Protein AF-A0A8J4UFA7-F1 (afdb_monomer_lite)

InterPro domains:
  IPR018612 Nuclear speckle splicing regulatory protein 1, N-terminal [PF09745] (75-193)
  IPR042816 Nuclear speckle splicing regulatory protein 1 [PTHR31938] (18-218)

Organism: Clarias magur (NCBI:txid1594786)

Structure (mmCIF, N/CA/C/O backbone):
data_AF-A0A8J4UFA7-F1
#
_entry.id   AF-A0A8J4UFA7-F1
#
loop_
_atom_site.group_PDB
_atom_site.id
_atom_site.type_symbol
_atom_site.label_atom_id
_atom_site.label_alt_id
_atom_site.label_comp_id
_atom_site.label_asym_id
_atom_site.label_entity_id
_atom_site.label_seq_id
_atom_site.pdbx_PDB_ins_code
_atom_site.Cartn_x
_atom_site.Cartn_y
_atom_site.Cartn_z
_atom_site.occupancy
_atom_site.B_iso_or_equiv
_atom_site.auth_seq_id
_atom_site.auth_comp_id
_atom_site.auth_asym_id
_atom_site.auth_atom_id
_atom_site.pdbx_PDB_model_num
ATOM 1 N N . ARG A 1 1 ? -24.550 26.596 -57.587 1.00 38.75 1 ARG A N 1
ATOM 2 C CA . ARG A 1 1 ? -25.380 25.375 -57.475 1.00 38.75 1 ARG A CA 1
ATOM 3 C C . ARG A 1 1 ? -25.694 25.156 -56.000 1.00 38.75 1 ARG A C 1
ATOM 5 O O . ARG A 1 1 ? -24.819 24.748 -55.262 1.00 38.75 1 ARG A O 1
ATOM 12 N N . ILE A 1 2 ? -26.915 25.556 -55.639 1.00 38.62 2 ILE A N 1
ATOM 13 C CA . ILE A 1 2 ? -27.780 25.093 -54.543 1.00 38.62 2 ILE A CA 1
ATOM 14 C C . ILE A 1 2 ? -27.146 24.985 -53.145 1.00 38.62 2 ILE A C 1
ATOM 16 O O . ILE A 1 2 ? -26.661 23.944 -52.721 1.00 38.62 2 ILE A O 1
ATOM 20 N N . CYS A 1 3 ? -27.259 26.103 -52.431 1.00 34.59 3 CYS A N 1
ATOM 21 C CA . CYS A 1 3 ? -27.395 26.171 -50.985 1.00 34.59 3 CYS A CA 1
ATOM 22 C C . CYS A 1 3 ? -28.876 25.922 -50.610 1.00 34.59 3 CYS A C 1
ATOM 24 O O . CYS A 1 3 ? -29.757 26.125 -51.447 1.00 34.59 3 CYS A O 1
ATOM 26 N N . ALA A 1 4 ? -29.114 25.582 -49.343 1.00 44.47 4 ALA A N 1
ATOM 27 C CA . ALA A 1 4 ? -30.400 25.557 -48.635 1.00 44.47 4 ALA A CA 1
ATOM 28 C C . ALA A 1 4 ? -31.324 24.339 -48.852 1.00 44.47 4 ALA A C 1
ATOM 30 O O . ALA A 1 4 ? -32.248 24.319 -49.665 1.00 44.47 4 ALA A O 1
ATOM 31 N N . THR A 1 5 ? -31.123 23.344 -47.990 1.00 51.59 5 THR A N 1
ATOM 32 C CA . THR A 1 5 ? -32.127 22.357 -47.587 1.00 51.59 5 THR A CA 1
ATOM 33 C C . THR A 1 5 ? -33.246 23.011 -46.771 1.00 51.59 5 THR A C 1
ATOM 35 O O . THR A 1 5 ? -33.005 23.666 -45.760 1.00 51.59 5 THR A O 1
ATOM 38 N N . ARG A 1 6 ? -34.480 22.781 -47.228 1.00 44.50 6 ARG A N 1
ATOM 39 C CA . ARG A 1 6 ? -35.757 22.969 -46.527 1.00 44.50 6 ARG A CA 1
ATOM 40 C C . ARG A 1 6 ? -35.765 22.294 -45.151 1.00 44.50 6 ARG A C 1
ATOM 42 O O . ARG A 1 6 ? -35.590 21.083 -45.083 1.00 44.50 6 ARG A O 1
ATOM 49 N N . PHE A 1 7 ? -36.158 23.034 -44.119 1.00 37.12 7 PHE A N 1
ATOM 50 C CA . PHE A 1 7 ? -37.024 22.501 -43.067 1.00 37.12 7 PHE A CA 1
ATOM 51 C C . PHE A 1 7 ? -37.819 23.657 -42.446 1.00 37.12 7 PHE A C 1
ATOM 53 O O . PHE A 1 7 ? -37.321 24.394 -41.602 1.00 37.12 7 PHE A O 1
ATOM 60 N N . SER A 1 8 ? -39.047 23.863 -42.925 1.00 41.53 8 SER A N 1
ATOM 61 C CA . SER A 1 8 ? -40.077 24.518 -42.124 1.00 41.53 8 SER A CA 1
ATOM 62 C C . SER A 1 8 ? -40.886 23.409 -41.462 1.00 41.53 8 SER A C 1
ATOM 64 O O . SER A 1 8 ? -41.220 22.441 -42.144 1.00 41.53 8 SER A O 1
ATOM 66 N N . HIS A 1 9 ? -41.172 23.534 -40.167 1.00 35.16 9 HIS A N 1
ATOM 67 C CA . HIS A 1 9 ? -42.526 23.463 -39.603 1.00 35.16 9 HIS A CA 1
ATOM 68 C C . HIS A 1 9 ? -42.502 23.575 -38.070 1.00 35.16 9 HIS A C 1
ATOM 70 O O . HIS A 1 9 ? -41.640 23.013 -37.403 1.00 35.16 9 HIS A O 1
ATOM 76 N N . CYS A 1 10 ? -43.534 24.265 -37.578 1.00 32.44 10 CYS A N 1
ATOM 77 C CA . CYS A 1 10 ? -44.111 24.243 -36.232 1.00 32.44 10 CYS A CA 1
ATOM 78 C C . CYS A 1 10 ? -43.357 24.914 -35.076 1.00 32.44 10 CYS A C 1
ATOM 80 O O . CYS A 1 10 ? -42.642 24.293 -34.298 1.00 32.44 10 CYS A O 1
ATOM 82 N N . ALA A 1 11 ? -43.685 26.195 -34.892 1.00 39.38 11 ALA A N 1
ATOM 83 C CA . ALA A 1 11 ? -43.854 26.784 -33.572 1.00 39.38 11 ALA A CA 1
ATOM 84 C C . ALA A 1 11 ? -45.238 26.398 -33.022 1.00 39.38 11 ALA A C 1
ATOM 86 O O . ALA A 1 11 ? -46.220 26.602 -33.727 1.00 39.38 11 ALA A O 1
ATOM 87 N N . GLU A 1 12 ? -45.318 25.918 -31.778 1.00 37.38 12 GLU A N 1
ATOM 88 C CA . GLU A 1 12 ? -46.503 26.071 -30.924 1.00 37.38 12 GLU A CA 1
ATOM 89 C C . GLU A 1 12 ? -46.157 25.860 -29.433 1.00 37.38 12 GLU A C 1
ATOM 91 O O . GLU A 1 12 ? -45.605 24.839 -29.039 1.00 37.38 12 GLU A O 1
ATOM 96 N N . LYS A 1 13 ? -46.428 26.921 -28.657 1.00 41.28 13 LYS A N 1
ATOM 97 C CA . LYS A 1 13 ? -46.857 27.035 -27.247 1.00 41.28 13 LYS A CA 1
ATOM 98 C C . LYS A 1 13 ? -46.700 25.832 -26.299 1.00 41.28 13 LYS A C 1
ATOM 100 O O . LYS A 1 13 ? -47.232 24.770 -26.561 1.00 41.28 13 LYS A O 1
ATOM 105 N N . GLU A 1 14 ? -46.207 26.101 -25.084 1.00 39.47 14 GLU A N 1
ATOM 106 C CA . GLU A 1 14 ? -47.039 26.135 -23.859 1.00 39.47 14 GLU A CA 1
ATOM 107 C C . GLU A 1 14 ? -46.241 26.694 -22.661 1.00 39.47 14 GLU A C 1
ATOM 109 O O . GLU A 1 14 ? -45.253 26.117 -22.212 1.00 39.47 14 GLU A O 1
ATOM 114 N N . GLU A 1 15 ? -46.707 27.821 -22.115 1.00 41.66 15 GLU A N 1
ATOM 115 C CA . GLU A 1 15 ? -46.403 28.276 -20.756 1.00 41.66 15 GLU A CA 1
ATOM 116 C C . GLU A 1 15 ? -47.153 27.398 -19.742 1.00 41.66 15 GLU A C 1
ATOM 118 O O . GLU A 1 15 ? -48.371 27.245 -19.838 1.00 41.66 15 GLU A O 1
ATOM 123 N N . LYS A 1 16 ? -46.469 26.898 -18.705 1.00 40.78 16 LYS A N 1
ATOM 124 C CA . LYS A 1 16 ? -47.122 26.379 -17.491 1.00 40.78 16 LYS A CA 1
ATOM 125 C C . LYS A 1 16 ? -46.521 27.004 -16.237 1.00 40.78 16 LYS A C 1
ATOM 127 O O . LYS A 1 16 ? -45.399 26.710 -15.839 1.00 40.78 16 LYS A O 1
ATOM 132 N N . LYS A 1 17 ? -47.329 27.863 -15.607 1.00 41.53 17 LYS A N 1
ATOM 133 C CA . LYS A 1 17 ? -47.203 28.332 -14.221 1.00 41.53 17 LYS A CA 1
ATOM 134 C C . LYS A 1 17 ? -47.248 27.147 -13.252 1.00 41.53 17 LYS A C 1
ATOM 136 O O . LYS A 1 17 ? -48.184 26.363 -13.353 1.00 41.53 17 LYS A O 1
ATOM 141 N N . MET A 1 18 ? -46.364 27.104 -12.251 1.00 34.81 18 MET A N 1
ATOM 142 C CA . MET A 1 18 ? -46.611 26.380 -10.993 1.00 34.81 18 MET A CA 1
ATOM 143 C C . MET A 1 18 ? -45.977 27.093 -9.784 1.00 34.81 18 MET A C 1
ATOM 145 O O . MET A 1 18 ? -44.769 27.273 -9.710 1.00 34.81 18 MET A O 1
ATOM 149 N N . ALA A 1 19 ? -46.877 27.515 -8.891 1.00 37.69 19 ALA A N 1
ATOM 150 C CA . ALA A 1 19 ? -46.844 27.639 -7.429 1.00 37.69 19 ALA A CA 1
ATOM 151 C C . ALA A 1 19 ? -45.527 27.881 -6.653 1.00 37.69 19 ALA A C 1
ATOM 153 O O . ALA A 1 19 ? -44.553 27.140 -6.733 1.00 37.69 19 ALA A O 1
ATOM 154 N N . ALA A 1 20 ? -45.611 28.866 -5.750 1.00 46.09 20 ALA A N 1
ATOM 155 C CA . ALA A 1 20 ? -44.668 29.160 -4.678 1.00 46.09 20 ALA A CA 1
ATOM 156 C C . ALA A 1 20 ? -44.373 27.929 -3.799 1.00 46.09 20 ALA A C 1
ATOM 158 O O . ALA A 1 20 ? -45.254 27.410 -3.114 1.00 46.09 20 ALA A O 1
ATOM 159 N N . SER A 1 21 ? -43.112 27.496 -3.777 1.00 44.50 21 SER A N 1
ATOM 160 C CA . SER A 1 21 ? -42.618 26.488 -2.842 1.00 44.50 21 SER A CA 1
ATOM 161 C C . SER A 1 21 ? -41.997 27.168 -1.623 1.00 44.50 21 SER A C 1
ATOM 163 O O . SER A 1 21 ? -40.932 27.780 -1.733 1.00 44.50 21 SER A O 1
ATOM 165 N N . GLY A 1 22 ? -42.628 27.028 -0.455 1.00 56.06 22 GLY A N 1
ATOM 166 C CA . GLY A 1 22 ? -41.945 27.233 0.821 1.00 56.06 22 GLY A CA 1
ATOM 167 C C . GLY A 1 22 ? -40.674 26.381 0.853 1.00 56.06 22 GLY A C 1
ATOM 168 O O . GLY A 1 22 ? -40.721 25.178 0.588 1.00 56.06 22 GLY A O 1
ATOM 169 N N . GLY A 1 23 ? -39.529 27.026 1.080 1.00 65.38 23 GLY A N 1
ATOM 170 C CA . GLY A 1 23 ? -38.220 26.381 1.031 1.00 65.38 23 GLY A CA 1
ATOM 171 C C . GLY A 1 23 ? -38.131 25.222 2.021 1.00 65.38 23 GLY A C 1
ATOM 172 O O . GLY A 1 23 ? -38.509 25.347 3.183 1.00 65.38 23 GLY A O 1
ATOM 173 N N . LYS A 1 24 ? -37.628 24.081 1.549 1.00 71.38 24 LYS A N 1
ATOM 174 C CA . LYS A 1 24 ? -37.387 22.893 2.371 1.00 71.38 24 LYS A CA 1
ATOM 175 C C . LYS A 1 24 ? -36.274 23.223 3.369 1.00 71.38 24 LYS A C 1
ATOM 177 O O . LYS A 1 24 ? -35.140 23.468 2.964 1.00 71.38 24 LYS A O 1
ATOM 182 N N . GLN A 1 25 ? -36.607 23.275 4.656 1.00 71.25 25 GLN A N 1
ATOM 183 C CA . GLN A 1 25 ? -35.636 23.482 5.729 1.00 71.25 25 GLN A CA 1
ATO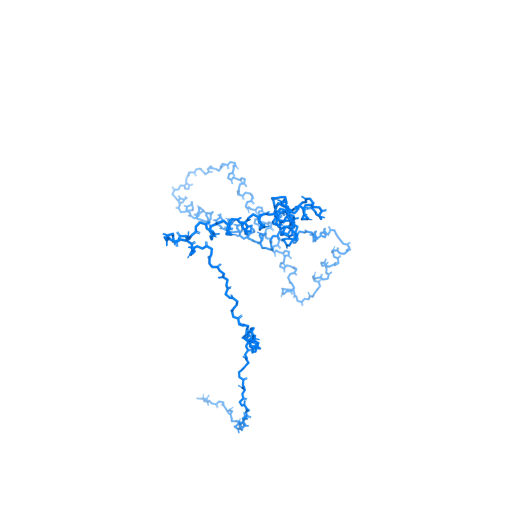M 184 C C . GLN A 1 25 ? -34.993 22.137 6.079 1.00 71.25 25 GLN A C 1
ATOM 186 O O . GLN A 1 25 ? -35.685 21.201 6.474 1.00 71.25 25 GLN A O 1
ATOM 191 N N . TYR A 1 26 ? -33.675 22.036 5.916 1.00 77.12 26 TYR A N 1
ATOM 192 C CA . TYR A 1 26 ? -32.890 20.861 6.288 1.00 77.12 26 TYR A CA 1
ATOM 193 C C . TYR A 1 26 ? -32.003 21.211 7.485 1.00 77.12 26 TYR A C 1
ATOM 195 O O . TYR A 1 26 ? -31.289 22.210 7.456 1.00 77.12 26 TYR A O 1
ATOM 203 N N . GLY A 1 27 ? -32.066 20.399 8.540 1.00 78.62 27 GLY A N 1
ATOM 204 C CA . GLY A 1 27 ? -31.317 20.594 9.783 1.00 78.62 27 GLY A CA 1
ATOM 205 C C . GLY A 1 27 ? -32.096 20.103 11.005 1.00 78.62 27 GLY A C 1
ATOM 206 O O . GLY A 1 27 ? -33.299 19.859 10.928 1.00 78.62 27 GLY A O 1
ATOM 207 N N . LEU A 1 28 ? -31.413 19.938 12.140 1.00 79.25 28 LEU A N 1
ATOM 208 C CA . LEU A 1 28 ? -32.037 19.550 13.408 1.00 79.25 28 LEU A CA 1
ATOM 209 C C . LEU A 1 28 ? -32.790 20.754 14.006 1.00 79.25 28 LEU A C 1
ATOM 211 O O . LEU A 1 28 ? -32.202 21.586 14.693 1.00 79.25 28 LEU A O 1
ATOM 215 N N . ILE A 1 29 ? -34.087 20.865 13.713 1.00 77.00 29 ILE A N 1
ATOM 216 C CA . ILE A 1 29 ? -34.964 21.922 14.238 1.00 77.00 29 ILE A CA 1
ATOM 217 C C . ILE A 1 29 ? -35.488 21.474 15.605 1.00 77.00 29 ILE A C 1
ATOM 219 O O . ILE A 1 29 ? -36.365 20.616 15.691 1.00 77.00 29 ILE A O 1
ATOM 223 N N . ILE A 1 30 ? -34.946 22.044 16.683 1.00 77.50 30 ILE A N 1
ATOM 224 C CA . ILE A 1 30 ? -35.419 21.785 18.048 1.00 77.50 30 ILE A CA 1
ATOM 225 C C . ILE A 1 30 ? -36.568 22.761 18.350 1.00 77.50 30 ILE A C 1
ATOM 227 O O . ILE A 1 30 ? -36.325 23.971 18.412 1.00 77.50 30 ILE A O 1
ATOM 231 N N . PRO A 1 31 ? -37.814 22.291 18.551 1.00 72.25 31 PRO A N 1
ATOM 232 C CA . PRO A 1 31 ? -38.905 23.169 18.947 1.00 72.25 31 PRO A CA 1
ATOM 233 C C . PRO A 1 31 ? -38.654 23.689 20.368 1.00 72.25 31 PRO A C 1
ATOM 235 O O . PRO A 1 31 ? -38.579 22.921 21.327 1.00 72.25 31 PRO A O 1
ATOM 238 N N . GLN A 1 32 ? -38.525 25.010 20.499 1.00 61.31 32 GLN A N 1
ATOM 239 C CA . GLN A 1 32 ? -38.429 25.714 21.778 1.00 61.31 32 GLN A CA 1
ATOM 240 C C . GLN A 1 32 ? -39.759 25.561 22.530 1.00 61.31 32 GLN A C 1
ATOM 242 O O . GLN A 1 32 ? -40.684 26.356 22.365 1.00 61.31 32 GLN A O 1
ATOM 247 N N . LYS A 1 33 ? -39.885 24.510 23.345 1.00 56.84 33 LYS A N 1
ATOM 248 C CA . LYS A 1 33 ? -40.975 24.401 24.315 1.00 56.84 33 LYS A CA 1
ATOM 249 C C . LYS A 1 33 ? -40.654 25.351 25.468 1.00 56.84 33 LYS A C 1
ATOM 251 O O . LYS A 1 33 ? -39.622 25.217 26.115 1.00 56.84 33 LYS A O 1
ATOM 256 N N . SER A 1 34 ? -41.527 26.334 25.660 1.00 55.25 34 SER A N 1
ATOM 257 C CA . SER A 1 34 ? -41.479 27.382 26.683 1.00 55.25 34 SER A CA 1
ATOM 258 C C . SER A 1 34 ? -40.906 26.900 28.021 1.00 55.25 34 SER A C 1
ATOM 260 O O . SER A 1 34 ? -41.546 26.123 28.733 1.00 55.25 34 SER A O 1
ATOM 262 N N . ALA A 1 35 ? -39.718 27.395 28.369 1.00 55.62 35 ALA A N 1
ATOM 263 C CA . ALA A 1 35 ? -39.108 27.194 29.672 1.00 55.62 35 ALA A CA 1
ATOM 264 C C . ALA A 1 35 ? -39.969 27.864 30.756 1.00 55.62 35 ALA A C 1
ATOM 266 O O . ALA A 1 35 ? -40.079 29.090 30.828 1.00 55.62 35 ALA A O 1
ATOM 267 N N . SER A 1 36 ? -40.589 27.051 31.608 1.00 56.50 36 SER A N 1
ATOM 268 C CA . SER A 1 36 ? -41.148 27.502 32.877 1.00 56.50 36 SER A CA 1
ATOM 269 C C . SER A 1 36 ? -40.008 28.014 33.759 1.00 56.50 36 SER A C 1
ATOM 271 O O . SER A 1 36 ? -39.089 27.265 34.088 1.00 56.50 36 SER A O 1
ATOM 273 N N . LYS A 1 37 ? -40.059 29.295 34.128 1.00 52.28 37 LYS A N 1
ATOM 274 C CA . LYS A 1 37 ? -39.103 29.949 35.029 1.00 52.28 37 LYS A CA 1
ATOM 275 C C . LYS A 1 37 ? -39.121 29.257 36.401 1.00 52.28 37 LYS A C 1
ATOM 277 O O . LYS A 1 37 ? -40.090 29.406 37.138 1.00 52.28 37 LYS A O 1
ATOM 282 N N . SER A 1 38 ? -38.066 28.530 36.761 1.00 59.06 38 SER A N 1
ATOM 283 C CA . SER A 1 38 ? -37.810 28.134 38.151 1.00 59.06 38 SER A CA 1
ATOM 284 C C . SER A 1 38 ? -37.108 29.285 38.877 1.00 59.06 38 SER A C 1
ATOM 286 O O . SER A 1 38 ? -36.084 29.776 38.401 1.00 59.06 38 SER A O 1
ATOM 288 N N . ALA A 1 39 ? -37.658 29.731 40.007 1.00 60.88 39 ALA A N 1
ATOM 289 C CA . ALA A 1 39 ? -37.064 30.773 40.845 1.00 60.88 39 ALA A CA 1
ATOM 290 C C . ALA A 1 39 ? -35.669 30.354 41.368 1.00 60.88 39 ALA A C 1
ATOM 292 O O . ALA A 1 39 ? -35.482 29.181 41.701 1.00 60.88 39 ALA A O 1
ATOM 293 N N . PRO A 1 40 ? -34.686 31.271 41.461 1.00 58.50 40 PRO A N 1
ATOM 294 C CA . PRO A 1 40 ? -33.355 30.930 41.949 1.00 58.50 40 PRO A CA 1
ATOM 295 C C . PRO A 1 40 ? -33.355 30.765 43.477 1.00 58.50 40 PRO A C 1
ATOM 297 O O . PRO A 1 40 ? -33.662 31.697 44.217 1.00 58.50 40 PRO A O 1
ATOM 300 N N . LEU A 1 41 ? -32.974 29.579 43.956 1.00 58.75 41 LEU A N 1
ATOM 301 C CA . LEU A 1 41 ? -32.630 29.352 45.360 1.00 58.75 41 LEU A CA 1
ATOM 302 C C . LEU A 1 41 ? -31.283 30.028 45.656 1.00 58.75 41 LEU A C 1
ATOM 304 O O . LEU A 1 41 ? -30.280 29.717 45.011 1.00 58.75 41 LEU A O 1
ATOM 308 N N . SER A 1 42 ? -31.260 30.939 46.633 1.00 65.75 42 SER A N 1
ATOM 309 C CA . SER A 1 42 ? -30.027 31.562 47.127 1.00 65.75 42 SER A CA 1
ATOM 310 C C . SER A 1 42 ? -29.155 30.502 47.802 1.00 65.75 42 SER A C 1
ATOM 312 O O . SER A 1 42 ? -29.524 29.950 48.839 1.00 65.75 42 SER A O 1
ATOM 314 N N . ARG A 1 43 ? -28.014 30.177 47.189 1.00 69.06 43 ARG A N 1
ATOM 315 C CA . ARG A 1 43 ? -26.991 29.314 47.786 1.00 69.06 43 ARG A CA 1
ATOM 316 C C . ARG A 1 43 ? -26.024 30.198 48.580 1.00 69.06 43 ARG A C 1
ATOM 318 O O . ARG A 1 43 ? -25.486 31.133 47.986 1.00 69.06 43 ARG A O 1
ATOM 325 N N . PRO A 1 44 ? -25.776 29.935 49.876 1.00 66.44 44 PRO A N 1
ATOM 326 C CA . PRO A 1 44 ? -24.787 30.696 50.630 1.00 66.44 44 PRO A CA 1
ATOM 327 C C . PRO A 1 44 ? -23.391 30.483 50.024 1.00 66.44 44 PRO A C 1
ATOM 329 O O . PRO A 1 44 ? -22.973 29.349 49.781 1.00 66.44 44 PRO A O 1
ATOM 332 N N . SER A 1 45 ? -22.702 31.588 49.732 1.00 73.94 45 SER A N 1
ATOM 333 C CA . SER A 1 45 ? -21.355 31.599 49.155 1.00 73.94 45 SER A CA 1
ATOM 334 C C . SER A 1 45 ? -20.329 31.118 50.182 1.00 73.94 45 SER A C 1
ATOM 336 O O . SER A 1 45 ? -20.232 31.671 51.272 1.00 73.94 45 SER A O 1
ATOM 338 N N . ILE A 1 46 ? -19.545 30.103 49.818 1.00 62.75 46 ILE A N 1
ATOM 339 C CA . ILE A 1 46 ? -18.538 29.450 50.677 1.00 62.75 46 ILE A CA 1
ATOM 340 C C . ILE A 1 46 ? -17.283 30.327 50.870 1.00 62.75 46 ILE A C 1
ATOM 342 O O . ILE A 1 46 ? -16.487 30.079 51.767 1.00 62.75 46 ILE A O 1
ATOM 346 N N . PHE A 1 47 ? -17.121 31.383 50.069 1.00 71.44 47 PHE A N 1
ATOM 347 C CA . PHE A 1 47 ? -15.921 32.229 50.050 1.00 71.44 47 PHE A CA 1
ATOM 348 C C . PHE A 1 47 ? -16.131 33.631 50.644 1.00 71.44 47 PHE A C 1
ATOM 350 O O . PHE A 1 47 ? -15.259 34.480 50.504 1.00 71.44 47 PHE A O 1
ATOM 357 N N . GLY A 1 48 ? -17.298 33.908 51.237 1.00 61.81 48 GLY A N 1
ATOM 358 C CA . GLY A 1 48 ? -17.762 35.285 51.438 1.00 61.81 48 GLY A CA 1
ATOM 359 C C . GLY A 1 48 ? -18.040 35.760 52.865 1.00 61.81 48 GLY A C 1
ATOM 360 O O . GLY A 1 48 ? -18.624 36.829 52.977 1.00 61.81 48 GLY A O 1
ATOM 361 N N . ASP A 1 49 ? -17.697 35.026 53.929 1.00 52.47 49 ASP A N 1
ATOM 362 C CA . ASP A 1 49 ? -18.044 35.453 55.303 1.00 52.47 49 ASP A CA 1
ATOM 363 C C . ASP A 1 49 ? -16.983 35.081 56.352 1.00 52.47 49 ASP A C 1
ATOM 365 O O . ASP A 1 49 ? -17.270 34.380 57.319 1.00 52.47 49 ASP A O 1
ATOM 369 N N . ASP A 1 50 ? -15.746 35.540 56.147 1.00 50.75 50 ASP A N 1
ATOM 370 C CA . ASP A 1 50 ? -14.713 35.544 57.201 1.00 50.75 50 ASP A CA 1
ATOM 371 C C . ASP A 1 50 ? -14.134 36.954 57.419 1.00 50.75 50 ASP A C 1
ATOM 373 O O . ASP A 1 50 ? -12.955 37.136 57.704 1.00 50.75 50 ASP A O 1
ATOM 377 N N . SER A 1 51 ? -14.972 37.983 57.237 1.00 60.00 51 SER A N 1
ATOM 378 C CA . SER A 1 51 ? -14.644 39.348 57.658 1.00 60.00 51 SER A CA 1
ATOM 379 C C . SER A 1 51 ? -15.074 39.517 5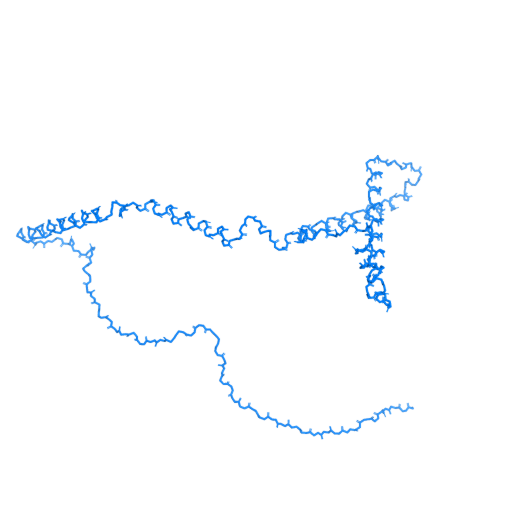9.113 1.00 60.00 51 SER A C 1
ATOM 381 O O . SER A 1 51 ? -16.224 39.851 59.399 1.00 60.00 51 SER A O 1
ATOM 383 N N . ASP A 1 52 ? -14.143 39.222 60.011 1.00 58.97 52 ASP A N 1
ATOM 384 C CA . ASP A 1 52 ? -14.242 39.430 61.453 1.00 58.97 52 ASP A CA 1
ATOM 385 C C . ASP A 1 52 ? -14.116 40.923 61.789 1.00 58.97 52 ASP A C 1
ATOM 387 O O . ASP A 1 52 ? -13.119 41.547 61.439 1.00 58.97 52 ASP A O 1
ATOM 391 N N . ASP A 1 53 ? -15.142 41.490 62.424 1.00 54.03 53 ASP A N 1
ATOM 392 C CA . ASP A 1 53 ? -14.936 42.323 63.612 1.00 54.03 53 ASP A CA 1
ATOM 393 C C . ASP A 1 53 ? -16.271 42.508 64.363 1.00 54.03 53 ASP A C 1
ATOM 395 O O . ASP A 1 53 ? -17.254 43.037 63.836 1.00 54.03 53 ASP A O 1
ATOM 399 N N . GLU A 1 54 ? -16.274 42.047 65.620 1.00 55.84 54 GLU A N 1
ATOM 400 C CA . GLU A 1 54 ? -17.296 42.210 66.672 1.00 55.84 54 GLU A CA 1
ATOM 401 C C . GLU A 1 54 ? -18.539 41.292 66.636 1.00 55.84 54 GLU A C 1
ATOM 403 O O . GLU A 1 54 ? -19.682 41.730 66.805 1.00 55.84 54 GLU A O 1
ATOM 408 N N . ARG A 1 55 ? -18.349 39.967 66.521 1.00 56.81 55 ARG A N 1
ATOM 409 C CA . ARG A 1 55 ? -19.394 38.989 66.899 1.00 56.81 55 ARG A CA 1
ATOM 410 C C . ARG A 1 55 ? -19.177 38.479 68.326 1.00 56.81 55 ARG A C 1
ATOM 412 O O . ARG A 1 55 ? -18.202 37.799 68.624 1.00 56.81 55 ARG A O 1
ATOM 419 N N . SER A 1 56 ? -20.133 38.792 69.203 1.00 65.50 56 SER A N 1
ATOM 420 C CA . SER A 1 56 ? -20.188 38.380 70.614 1.00 65.50 56 SER A CA 1
ATOM 421 C C . SER A 1 56 ? -19.831 36.897 70.820 1.00 65.50 56 SER A C 1
ATOM 423 O O . SER A 1 56 ? -20.299 36.036 70.076 1.00 65.50 56 SER A O 1
ATOM 425 N N . VAL A 1 57 ? -19.074 36.580 71.880 1.00 65.44 57 VAL A N 1
ATOM 426 C CA . VAL A 1 57 ? -18.616 35.218 72.255 1.00 65.44 57 VAL A CA 1
ATOM 427 C C . VAL A 1 57 ? -19.759 34.180 72.300 1.00 65.44 57 VAL A C 1
ATOM 429 O O . VAL A 1 57 ? -19.548 32.987 72.092 1.00 65.44 57 VAL A O 1
ATOM 432 N N . GLY A 1 58 ? -21.005 34.614 72.525 1.00 70.31 58 GLY A N 1
ATOM 433 C CA . GLY A 1 58 ? -22.180 33.738 72.456 1.00 70.31 58 GLY A CA 1
ATOM 434 C C . GLY A 1 58 ? -22.524 33.260 71.038 1.00 70.31 58 GLY A C 1
ATOM 435 O O . GLY A 1 58 ? -22.979 32.131 70.857 1.00 70.31 58 GLY A O 1
ATOM 436 N N . GLU A 1 59 ? -22.284 34.083 70.021 1.00 72.94 59 GLU A N 1
ATOM 437 C CA . GLU A 1 59 ? -22.598 33.769 68.627 1.00 72.94 59 GLU A CA 1
ATOM 438 C C . GLU A 1 59 ? -21.540 32.854 67.989 1.00 72.94 59 GLU A C 1
ATOM 440 O O . GLU A 1 59 ? -21.878 31.976 67.189 1.00 72.94 59 GLU A O 1
ATOM 445 N N . SER A 1 60 ? -20.273 32.974 68.400 1.00 73.50 60 SER A N 1
ATOM 446 C CA . SER A 1 60 ? -19.215 32.028 68.020 1.00 73.50 60 SER A CA 1
ATOM 447 C C . SER A 1 60 ? -19.464 30.633 68.611 1.00 73.50 60 SER A C 1
ATOM 449 O O . SER A 1 60 ? -19.407 29.645 67.876 1.00 73.50 60 SER A O 1
ATOM 451 N N . LEU A 1 61 ? -19.882 30.535 69.880 1.00 78.06 61 LEU A N 1
ATOM 452 C CA . LEU A 1 61 ? -20.276 29.268 70.519 1.00 78.06 61 LEU A CA 1
ATOM 453 C C . LEU A 1 61 ? -21.482 28.602 69.831 1.00 78.06 61 LEU A C 1
ATOM 455 O O . LEU A 1 61 ? -21.514 27.378 69.665 1.00 78.06 61 LEU A O 1
ATOM 459 N N . GLN A 1 62 ? -22.471 29.386 69.389 1.00 80.62 62 GLN A N 1
ATOM 460 C CA . GLN A 1 62 ? -23.615 28.871 68.624 1.00 80.62 62 GLN A CA 1
ATOM 461 C C . GLN A 1 62 ? -23.197 28.367 67.236 1.00 80.62 62 GLN A C 1
ATOM 463 O O . GLN A 1 62 ? -23.596 27.267 66.838 1.00 80.62 62 GLN A O 1
ATOM 468 N N . LYS A 1 63 ? -22.344 29.113 66.521 1.00 81.44 63 LYS A N 1
ATOM 469 C CA . LYS A 1 63 ? -21.758 28.677 65.243 1.00 81.44 63 LYS A CA 1
ATOM 470 C C . LYS A 1 63 ? -20.950 27.386 65.408 1.00 81.44 63 LYS A C 1
ATOM 472 O O . LYS A 1 63 ? -21.098 26.466 64.603 1.00 81.44 63 LYS A O 1
ATOM 477 N N . GLU A 1 64 ? -20.151 27.261 66.465 1.00 83.50 64 GLU A N 1
ATOM 478 C CA . GLU A 1 64 ? -19.414 26.031 66.777 1.00 83.50 64 GLU A CA 1
ATOM 479 C C . GLU A 1 64 ? -20.332 24.847 67.095 1.00 83.50 64 GLU A C 1
ATOM 481 O O . GLU A 1 64 ? -20.074 23.726 66.650 1.00 83.50 64 GLU A O 1
ATOM 486 N N . ALA A 1 65 ? -21.425 25.069 67.829 1.00 86.50 65 ALA A N 1
ATOM 487 C CA . ALA A 1 65 ? -22.409 24.029 68.111 1.00 86.50 65 ALA A CA 1
ATOM 488 C C . ALA A 1 65 ? -23.088 23.522 66.826 1.00 86.50 65 ALA A C 1
ATOM 490 O O . ALA A 1 65 ? -23.291 22.314 66.673 1.00 86.50 65 ALA A O 1
ATOM 491 N N . ILE A 1 66 ? -23.392 24.418 65.881 1.00 87.56 66 ILE A N 1
ATOM 492 C CA . ILE A 1 66 ? -23.939 24.065 64.563 1.00 87.56 66 ILE A CA 1
ATOM 493 C C . ILE A 1 66 ? -22.901 23.292 63.741 1.00 87.56 66 ILE A C 1
ATOM 495 O O . ILE A 1 66 ? -23.224 22.222 63.225 1.00 87.56 66 ILE A O 1
ATOM 499 N N . LYS A 1 67 ? -21.640 23.748 63.702 1.00 87.88 67 LYS A N 1
ATOM 500 C CA . LYS A 1 67 ? -20.534 23.021 63.051 1.00 87.88 67 LYS A CA 1
ATOM 501 C C . LYS A 1 67 ? -20.377 21.608 63.625 1.00 87.88 67 LYS A C 1
ATOM 503 O O . LYS A 1 67 ? -20.300 20.647 62.867 1.00 87.88 67 LYS A O 1
ATOM 508 N N . LYS A 1 68 ? -20.415 21.441 64.954 1.00 89.62 68 LYS A N 1
ATOM 509 C CA . LYS A 1 68 ? -20.342 20.123 65.619 1.00 89.62 68 LYS A CA 1
ATOM 510 C C . LYS A 1 68 ? -21.533 19.222 65.278 1.00 89.62 68 LYS A C 1
ATOM 512 O O . LYS A 1 68 ? -21.347 18.018 65.112 1.00 89.62 68 LYS A O 1
ATOM 517 N N . LYS A 1 69 ? -22.747 19.773 65.171 1.00 90.44 69 LYS A N 1
ATOM 518 C CA . LYS A 1 69 ? -23.935 19.019 64.729 1.00 90.44 69 LYS A CA 1
ATOM 519 C C . LYS A 1 69 ? -23.806 18.573 63.273 1.00 90.44 69 LYS A C 1
ATOM 521 O O . LYS A 1 69 ? -24.049 17.404 62.995 1.00 90.44 69 LYS A O 1
ATOM 526 N N . MET A 1 70 ? -23.356 19.463 62.391 1.00 88.88 70 MET A N 1
ATOM 527 C CA . MET A 1 70 ? -23.110 19.158 60.981 1.00 88.88 70 MET A CA 1
ATOM 528 C C . MET A 1 70 ? -22.051 18.060 60.832 1.00 88.88 70 MET A C 1
ATOM 530 O O . MET A 1 70 ? -22.305 17.059 60.181 1.00 88.88 70 MET A O 1
ATOM 534 N N . MET A 1 71 ? -20.926 18.164 61.546 1.00 88.75 71 MET A N 1
ATOM 535 C CA . MET A 1 71 ? -19.882 17.129 61.555 1.00 88.75 71 MET A CA 1
ATOM 536 C C . MET A 1 71 ? -20.405 15.761 62.021 1.00 88.75 71 MET A C 1
ATOM 538 O O . MET A 1 71 ? -20.028 14.728 61.468 1.00 88.75 71 MET A O 1
ATOM 542 N N . LYS A 1 72 ? -21.293 15.729 63.027 1.00 92.25 72 LYS A N 1
ATOM 543 C CA . LYS A 1 72 ? -21.949 14.486 63.470 1.00 92.25 72 LYS A CA 1
ATOM 544 C C . LYS A 1 72 ? -22.871 13.911 62.395 1.00 92.25 72 LYS A C 1
ATOM 546 O O . LYS A 1 72 ? -22.848 12.703 62.190 1.00 92.25 72 LYS A O 1
ATOM 551 N N . GLN A 1 73 ? -23.653 14.754 61.723 1.00 93.00 73 GLN A N 1
ATOM 552 C CA . GLN A 1 73 ? -24.523 14.334 60.622 1.00 93.00 73 GLN A CA 1
ATOM 553 C C . GLN A 1 73 ? -23.703 13.768 59.459 1.00 93.00 73 GLN A C 1
ATOM 555 O O . GLN A 1 73 ? -23.940 12.633 59.063 1.00 93.00 73 GLN A O 1
ATOM 560 N N . THR A 1 74 ? -22.656 14.469 59.020 1.00 90.38 74 THR A N 1
ATOM 561 C CA . THR A 1 74 ? -21.749 13.998 57.962 1.00 90.38 74 THR A CA 1
ATOM 562 C C . THR A 1 74 ? -21.089 12.665 58.320 1.00 90.38 74 THR A C 1
ATOM 564 O O . THR A 1 74 ? -20.963 11.787 57.472 1.00 90.38 74 THR A O 1
ATOM 567 N N . ARG A 1 75 ? -20.702 12.462 59.588 1.00 90.62 75 ARG A N 1
ATOM 568 C CA . ARG A 1 75 ? -20.138 11.182 60.041 1.00 90.62 75 ARG A CA 1
ATOM 569 C C . ARG A 1 75 ? -21.157 10.042 59.987 1.00 90.62 75 ARG A C 1
ATOM 571 O O . ARG A 1 75 ? -20.788 8.942 59.586 1.00 90.62 75 ARG A O 1
ATOM 578 N N . LEU A 1 76 ? -22.404 10.291 60.391 1.00 93.19 76 LEU A N 1
ATOM 579 C CA . LEU A 1 76 ? -23.483 9.301 60.304 1.00 93.19 76 LEU A CA 1
ATOM 580 C C . LEU A 1 76 ? -23.812 8.961 58.848 1.00 93.19 76 LEU A C 1
ATOM 582 O O . LEU A 1 76 ? -24.016 7.798 58.523 1.00 93.19 76 LEU A O 1
ATOM 586 N N . GLU A 1 77 ? -23.823 9.957 57.966 1.00 91.94 77 GLU A N 1
ATOM 587 C CA . GLU A 1 77 ? -24.037 9.767 56.529 1.00 91.94 77 GLU A CA 1
ATOM 588 C C . GLU A 1 77 ? -22.908 8.956 55.890 1.00 91.94 77 GLU A C 1
ATOM 590 O O . GLU A 1 77 ? -23.181 8.022 55.142 1.00 91.94 77 GLU A O 1
ATOM 595 N N . MET A 1 78 ? -21.654 9.248 56.242 1.00 90.50 78 MET A N 1
ATOM 596 C CA . MET A 1 78 ? -20.491 8.483 55.788 1.00 90.50 78 MET A CA 1
ATOM 597 C C . MET A 1 78 ? -20.543 7.028 56.273 1.00 90.50 78 MET A C 1
ATOM 599 O O . MET A 1 78 ? -20.286 6.117 55.496 1.00 90.50 78 MET A O 1
ATOM 603 N N . GLN A 1 79 ? -20.917 6.787 57.536 1.00 91.69 79 GLN A N 1
ATOM 604 C CA . GLN A 1 79 ? -21.091 5.427 58.066 1.00 91.69 79 GLN A CA 1
ATOM 605 C C . GLN A 1 79 ? -22.222 4.681 57.358 1.00 91.69 79 GLN A C 1
ATOM 607 O O . GLN A 1 79 ? -22.032 3.548 56.936 1.00 91.69 79 GLN A O 1
ATOM 612 N N . LYS A 1 80 ? -23.364 5.340 57.154 1.00 93.94 80 LYS A N 1
ATOM 613 C CA . LYS A 1 80 ? -24.495 4.773 56.417 1.00 93.94 80 LYS A CA 1
ATOM 614 C C . LYS A 1 80 ? -24.127 4.433 54.970 1.00 93.94 80 LYS A C 1
ATOM 616 O O . LYS A 1 80 ? -24.580 3.417 54.458 1.00 93.94 80 LYS A O 1
ATOM 621 N N . ALA A 1 81 ? -23.319 5.267 54.316 1.00 90.31 81 ALA A N 1
ATOM 622 C CA . ALA A 1 81 ? -22.828 5.000 52.967 1.00 90.31 81 ALA A CA 1
ATOM 623 C C . ALA A 1 81 ? -21.925 3.755 52.934 1.00 90.31 81 ALA A C 1
ATOM 625 O O . ALA A 1 81 ? -22.134 2.887 52.094 1.00 90.31 81 ALA A O 1
ATOM 626 N N . LEU A 1 82 ? -21.004 3.626 53.898 1.00 90.44 82 LEU A N 1
ATOM 627 C CA . LEU A 1 82 ? -20.130 2.454 54.042 1.00 90.44 82 LEU A CA 1
ATOM 628 C C . LEU A 1 82 ? -20.892 1.164 54.396 1.00 90.44 82 LEU A C 1
ATOM 630 O O . LEU A 1 82 ? -20.487 0.087 53.975 1.00 90.44 82 LEU A O 1
ATOM 634 N N . GLU A 1 83 ? -21.976 1.257 55.176 1.00 89.88 83 GLU A N 1
ATOM 635 C CA . GLU A 1 83 ? -22.847 0.118 55.513 1.00 89.88 83 GLU A CA 1
ATOM 636 C C . GLU A 1 83 ? -23.650 -0.387 54.310 1.00 89.88 83 GLU A C 1
ATOM 638 O O . GLU A 1 83 ? -23.921 -1.581 54.207 1.00 89.88 83 GLU A O 1
ATOM 643 N N . GLN A 1 84 ? -24.065 0.518 53.421 1.00 90.62 84 GLN A N 1
ATOM 644 C CA . GLN A 1 84 ? -24.799 0.156 52.209 1.00 90.62 84 GLN A CA 1
ATOM 645 C C . GLN A 1 84 ? -23.885 -0.502 51.179 1.00 90.62 84 GLN A C 1
ATOM 647 O O . GLN A 1 84 ? -24.268 -1.505 50.581 1.00 90.62 84 GLN A O 1
ATOM 652 N N . ASP A 1 85 ? -22.694 0.061 50.981 1.00 90.00 85 ASP A N 1
ATOM 653 C CA . ASP A 1 85 ? -21.693 -0.466 50.066 1.00 90.00 85 ASP A CA 1
ATOM 654 C C . ASP A 1 85 ? -20.291 -0.013 50.509 1.00 90.00 85 ASP A C 1
ATOM 656 O O . ASP A 1 85 ? -19.980 1.177 50.601 1.00 90.00 85 ASP A O 1
ATOM 660 N N . SER A 1 86 ? -19.423 -0.987 50.785 1.00 88.19 86 SER A N 1
ATOM 661 C CA . SER A 1 86 ? -18.045 -0.735 51.207 1.00 88.19 86 SER A CA 1
ATOM 662 C C . SER A 1 86 ? -17.196 -0.092 50.106 1.00 88.19 86 SER A C 1
ATOM 664 O O . SER A 1 86 ? -16.210 0.570 50.420 1.00 88.19 86 SER A O 1
ATOM 666 N N . SER A 1 87 ? -17.584 -0.253 48.835 1.00 87.69 87 SER A N 1
ATOM 667 C CA . SER A 1 87 ? -16.845 0.237 47.664 1.00 87.69 87 SER A CA 1
ATOM 668 C C . SER A 1 87 ? -17.181 1.682 47.267 1.00 87.69 87 SER A C 1
ATOM 670 O O . SER A 1 87 ? -16.585 2.228 46.341 1.00 87.69 87 SER A O 1
ATOM 672 N N . VAL A 1 88 ? -18.075 2.362 48.000 1.00 88.88 88 VAL A N 1
ATOM 673 C CA . VAL A 1 88 ? -18.551 3.729 47.685 1.00 88.88 88 VAL A CA 1
ATOM 674 C C . VAL A 1 88 ? -17.425 4.755 47.496 1.00 88.88 88 VAL A C 1
ATOM 676 O O . VAL A 1 88 ? -17.592 5.726 46.758 1.00 88.88 88 VAL A O 1
ATOM 679 N N . TYR A 1 89 ? -16.279 4.560 48.151 1.00 87.94 89 TYR A N 1
ATOM 680 C CA . TYR A 1 89 ? -15.129 5.463 48.057 1.00 87.94 89 TYR A CA 1
ATOM 681 C C . TYR A 1 89 ? -13.966 4.905 47.212 1.00 87.94 89 TYR A C 1
ATOM 683 O O . TYR A 1 89 ? -12.923 5.552 47.117 1.00 87.94 89 TYR A O 1
ATOM 691 N N . GLU A 1 90 ? -14.131 3.752 46.554 1.00 88.88 90 GLU A N 1
ATOM 692 C CA . GLU A 1 90 ? -13.111 3.083 45.724 1.00 88.88 90 GLU A CA 1
ATOM 693 C C . GLU A 1 90 ? -13.065 3.627 44.279 1.00 88.88 90 GLU A C 1
ATOM 695 O O . GLU A 1 90 ? -13.050 2.878 43.301 1.00 88.88 90 GLU A O 1
ATOM 700 N N . TYR A 1 91 ? -13.018 4.954 44.125 1.00 83.94 91 TYR A N 1
ATOM 701 C CA . TYR A 1 91 ? -13.100 5.638 42.824 1.00 83.94 91 TYR A CA 1
ATOM 702 C C . TYR A 1 91 ? -12.024 5.229 41.802 1.00 83.94 91 TYR A C 1
ATOM 704 O O . TYR A 1 91 ? -12.293 5.240 40.601 1.00 83.94 91 TYR A O 1
ATOM 712 N N . ASP A 1 92 ? -10.823 4.879 42.264 1.00 85.62 92 ASP A N 1
ATOM 713 C CA . ASP A 1 92 ? -9.690 4.524 41.396 1.00 85.62 92 ASP A CA 1
ATOM 714 C C . ASP A 1 92 ? -9.944 3.207 40.640 1.00 85.62 92 ASP A C 1
ATOM 716 O O . ASP A 1 92 ? -9.753 3.116 39.428 1.00 85.62 92 ASP A O 1
ATOM 720 N N . SER A 1 93 ? -10.515 2.215 41.333 1.00 81.12 93 SER A N 1
ATOM 721 C CA . SER A 1 93 ? -10.834 0.903 40.754 1.00 81.12 93 SER A CA 1
ATOM 722 C C . SER A 1 93 ? -11.893 0.991 39.646 1.00 81.12 93 SER A C 1
ATOM 724 O O . SER A 1 93 ? -11.745 0.407 38.572 1.00 81.12 93 SER A O 1
ATOM 726 N N . VAL A 1 94 ? -12.931 1.804 39.867 1.00 85.81 94 VAL A N 1
ATOM 727 C CA . VAL A 1 94 ? -14.024 2.013 38.910 1.00 85.81 94 VAL A CA 1
ATOM 728 C C . VAL A 1 94 ? -13.528 2.758 37.672 1.00 85.81 94 VAL A C 1
ATOM 730 O O . VAL A 1 94 ? -13.979 2.479 36.560 1.00 85.81 94 VAL A O 1
ATOM 733 N N . TYR A 1 95 ? -12.593 3.697 37.833 1.00 85.88 95 TYR A N 1
ATOM 734 C CA . TYR A 1 95 ? -12.027 4.421 36.700 1.00 85.88 95 TYR A CA 1
ATOM 735 C C . TYR A 1 95 ? -11.227 3.497 35.780 1.00 85.88 95 TYR A C 1
ATOM 737 O O . TYR A 1 95 ? -11.424 3.534 34.561 1.00 85.88 95 TYR A O 1
ATOM 745 N N . ASP A 1 96 ? -10.392 2.629 36.352 1.00 87.00 96 ASP A N 1
ATOM 746 C CA . ASP A 1 96 ? -9.659 1.615 35.596 1.00 87.00 96 ASP A CA 1
ATOM 747 C C . ASP A 1 96 ? -10.604 0.689 34.827 1.00 87.00 96 ASP A C 1
ATOM 749 O O . ASP A 1 96 ? -10.367 0.392 33.653 1.00 87.00 96 ASP A O 1
ATOM 753 N N . ASP A 1 97 ? -11.712 0.280 35.440 1.00 87.56 97 ASP A N 1
ATOM 754 C CA . ASP A 1 97 ? -12.700 -0.580 34.792 1.00 87.56 97 ASP A CA 1
ATOM 755 C C . ASP A 1 97 ? -13.477 0.146 33.686 1.00 87.56 97 ASP A C 1
ATOM 757 O O . ASP A 1 97 ? -13.684 -0.419 32.609 1.00 87.56 97 ASP A O 1
ATOM 761 N N . ILE A 1 98 ? -13.825 1.425 33.872 1.00 88.25 98 ILE A N 1
ATOM 762 C CA . ILE A 1 98 ? -14.422 2.262 32.818 1.00 88.25 98 ILE A CA 1
ATOM 763 C C . ILE A 1 98 ? -13.446 2.429 31.648 1.00 88.25 98 ILE A C 1
ATOM 765 O O . ILE A 1 98 ? -13.851 2.346 30.484 1.00 88.25 98 ILE A O 1
ATOM 769 N N . GLN A 1 99 ? -12.157 2.645 31.923 1.00 88.44 99 GLN A N 1
ATOM 770 C CA . GLN A 1 99 ? -11.139 2.768 30.879 1.00 88.44 99 GLN A CA 1
ATOM 771 C C . GLN A 1 99 ? -10.932 1.447 30.139 1.00 88.44 99 GLN A C 1
ATOM 773 O O . GLN A 1 99 ? -10.931 1.440 28.905 1.00 88.44 99 GLN A O 1
ATOM 778 N N . LYS A 1 100 ? -10.844 0.318 30.850 1.00 89.25 100 LYS A N 1
ATOM 779 C CA . LYS A 1 100 ? -10.776 -1.017 30.236 1.00 89.25 100 LYS A CA 1
ATOM 780 C C . LYS A 1 100 ? -12.002 -1.284 29.367 1.00 89.25 100 LYS A C 1
ATOM 782 O O . LYS A 1 100 ? -11.843 -1.631 28.199 1.00 89.25 100 LYS A O 1
ATOM 787 N N . GLN A 1 101 ? -13.213 -1.024 29.861 1.00 89.31 101 GLN A N 1
ATOM 788 C CA . GLN A 1 101 ? -14.443 -1.177 29.076 1.00 89.31 101 GLN A CA 1
ATOM 789 C C . GLN A 1 101 ? -14.473 -0.257 27.848 1.00 89.31 101 GLN A C 1
ATOM 791 O O . GLN A 1 101 ? -14.929 -0.662 26.773 1.00 89.31 101 GLN A O 1
ATOM 796 N N . ARG A 1 102 ? -13.957 0.972 27.956 1.00 87.56 102 ARG A N 1
ATOM 797 C CA . ARG A 1 102 ? -13.826 1.891 26.816 1.00 87.56 102 ARG A CA 1
ATOM 798 C C . ARG A 1 102 ? -12.847 1.358 25.772 1.00 87.56 102 ARG A C 1
ATOM 800 O O . ARG A 1 102 ? -13.149 1.413 24.583 1.00 87.56 102 ARG A O 1
ATOM 807 N N . LEU A 1 103 ? -11.706 0.819 26.192 1.00 85.75 103 LEU A N 1
ATOM 808 C CA . LEU A 1 103 ? -10.724 0.208 25.294 1.00 85.75 103 LEU A CA 1
ATOM 809 C C . LEU A 1 103 ? -11.276 -1.062 24.636 1.00 85.75 103 LEU A C 1
ATOM 811 O O . LEU A 1 103 ? -11.136 -1.244 23.428 1.0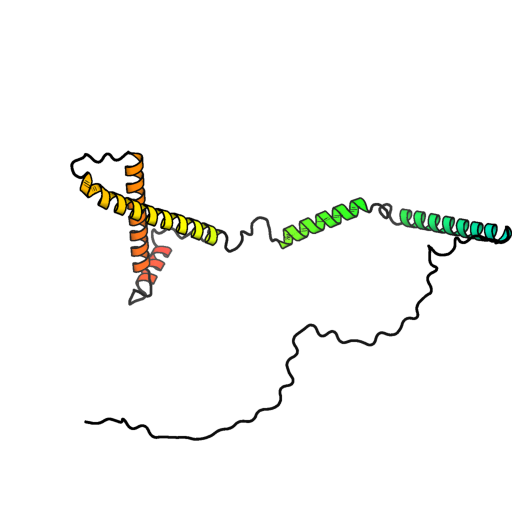0 85.75 103 LEU A O 1
ATOM 815 N N . GLU A 1 104 ? -11.963 -1.916 25.391 1.00 84.69 104 GLU A N 1
ATOM 816 C CA . GLU A 1 104 ? -12.590 -3.132 24.873 1.00 84.69 104 GLU A CA 1
ATOM 817 C C . GLU A 1 104 ? -13.730 -2.832 23.899 1.00 84.69 104 GLU A C 1
ATOM 819 O O . GLU A 1 104 ? -13.815 -3.452 22.839 1.00 84.69 104 GLU A O 1
ATOM 824 N N . SER A 1 105 ? -14.603 -1.876 24.224 1.00 81.62 105 SER A N 1
ATOM 825 C CA . SER A 1 105 ? -15.678 -1.440 23.326 1.00 81.62 105 SER A CA 1
ATOM 826 C C . SER A 1 105 ? -15.122 -0.770 22.073 1.00 81.62 105 SER A C 1
ATOM 828 O O . SER A 1 105 ? -15.596 -1.057 20.977 1.00 81.62 105 SER A O 1
ATOM 830 N N . ASN A 1 106 ? -14.068 0.040 22.191 1.00 78.31 106 ASN A N 1
ATOM 831 C CA . ASN A 1 106 ? -13.381 0.628 21.047 1.00 78.31 106 ASN A CA 1
ATOM 832 C C . ASN A 1 106 ? -12.736 -0.448 20.156 1.00 78.31 106 ASN A C 1
ATOM 834 O O . ASN A 1 106 ? -12.932 -0.423 18.944 1.00 78.31 106 ASN A O 1
ATOM 838 N N . LYS A 1 107 ? -12.079 -1.455 20.744 1.00 76.62 107 LYS A N 1
ATOM 839 C CA . LYS A 1 107 ? -11.532 -2.620 20.027 1.00 76.62 107 LYS A CA 1
ATOM 840 C C . LYS A 1 107 ? -12.624 -3.445 19.330 1.00 76.62 107 LYS A C 1
ATOM 842 O O . LYS A 1 107 ? -12.418 -3.913 18.211 1.00 76.62 107 LYS A O 1
ATOM 847 N N . LYS A 1 108 ? -13.796 -3.601 19.956 1.00 71.00 108 LYS A N 1
ATOM 848 C CA . LYS A 1 108 ? -14.975 -4.252 19.353 1.00 71.00 108 LYS A CA 1
ATOM 849 C C . LYS A 1 108 ? -15.561 -3.415 18.202 1.00 71.00 108 LYS A C 1
ATOM 851 O O . LYS A 1 108 ? -15.896 -3.979 17.164 1.00 71.00 108 LYS A O 1
ATOM 856 N N . LEU A 1 109 ? -15.628 -2.088 18.344 1.00 67.00 109 LEU A N 1
ATOM 857 C CA . LEU A 1 109 ? -16.136 -1.151 17.326 1.00 67.00 109 LEU A CA 1
ATOM 858 C C . LEU A 1 109 ? -15.208 -1.017 16.112 1.00 67.00 109 LEU A C 1
ATOM 860 O O . LEU A 1 109 ? -15.685 -0.982 14.978 1.00 67.00 109 LEU A O 1
ATOM 864 N N . LEU A 1 110 ? -13.891 -1.006 16.333 1.00 63.78 110 LEU A N 1
ATOM 865 C CA . LEU A 1 110 ? -12.875 -1.062 15.272 1.00 63.78 110 LEU A CA 1
ATOM 866 C C . LEU A 1 110 ? -12.895 -2.398 14.510 1.00 63.78 110 LEU A C 1
ATOM 868 O O . LEU A 1 110 ? -12.300 -2.506 13.443 1.00 63.78 110 LEU A O 1
ATOM 872 N N . GLY A 1 111 ? -13.671 -3.374 14.993 1.00 59.16 111 GLY A N 1
ATOM 873 C CA . GLY A 1 111 ? -14.035 -4.568 14.255 1.00 59.16 111 GLY A CA 1
ATOM 874 C C . GLY A 1 111 ? -12.887 -5.548 14.110 1.00 59.16 111 GLY A C 1
ATOM 875 O O . GLY A 1 111 ? -12.527 -5.870 12.991 1.00 59.16 111 GLY A O 1
ATOM 876 N N . GLY A 1 112 ? -12.367 -6.058 15.228 1.00 60.66 112 GLY A N 1
ATOM 877 C CA . GLY A 1 112 ? -11.387 -7.147 15.229 1.00 60.66 112 GLY A CA 1
ATOM 878 C C . GLY A 1 112 ? -10.030 -6.747 14.642 1.00 60.66 112 GLY A C 1
ATOM 879 O O . GLY A 1 112 ? -9.912 -5.848 13.819 1.00 60.66 112 GLY A O 1
ATOM 880 N N . ALA A 1 113 ? -8.969 -7.425 15.065 1.00 61.59 113 ALA A N 1
ATOM 881 C CA . ALA A 1 113 ? -7.619 -7.170 14.559 1.00 61.59 113 ALA A CA 1
ATOM 882 C C . ALA A 1 113 ? -7.460 -7.462 13.046 1.00 61.59 113 ALA A C 1
ATOM 884 O O . ALA A 1 113 ? -6.440 -7.114 12.460 1.00 61.59 113 ALA A O 1
ATOM 885 N N . ASP A 1 114 ? -8.481 -8.048 12.413 1.00 64.25 114 ASP A N 1
ATOM 886 C CA . ASP A 1 114 ? -8.399 -8.630 11.073 1.00 64.25 114 ASP A CA 1
ATOM 887 C C . ASP A 1 114 ? -9.024 -7.761 9.972 1.00 64.25 114 ASP A C 1
ATOM 889 O O . ASP A 1 114 ? -8.941 -8.100 8.789 1.00 64.25 114 ASP A O 1
ATOM 893 N N . ARG A 1 115 ? -9.635 -6.614 10.311 1.00 73.25 115 ARG A N 1
ATOM 894 C CA . ARG A 1 115 ? -10.136 -5.672 9.299 1.00 73.25 115 ARG A CA 1
ATOM 895 C C . ARG A 1 115 ? -8.984 -4.892 8.682 1.00 73.25 115 ARG A C 1
ATOM 897 O O . ARG A 1 115 ? -8.704 -3.750 9.049 1.00 73.25 115 ARG A O 1
ATOM 904 N N . LYS A 1 116 ? -8.339 -5.507 7.692 1.00 76.31 116 LYS A N 1
ATOM 905 C CA . LYS A 1 116 ? -7.427 -4.798 6.795 1.00 76.31 116 LYS A CA 1
ATOM 906 C C . LYS A 1 116 ? -8.186 -3.631 6.142 1.00 76.31 116 LYS A C 1
ATOM 908 O O . LYS A 1 116 ? -9.339 -3.792 5.731 1.00 76.31 116 LYS A O 1
ATOM 913 N N . PRO A 1 117 ? -7.583 -2.437 6.061 1.00 85.81 117 PRO A N 1
ATOM 914 C CA . PRO A 1 117 ? -8.209 -1.305 5.392 1.00 85.81 117 PRO A CA 1
ATOM 915 C C . PRO A 1 117 ? -8.433 -1.629 3.911 1.00 85.81 117 PRO A C 1
ATOM 917 O O . PRO A 1 117 ? -7.555 -2.175 3.248 1.00 85.81 117 PRO A O 1
ATOM 920 N N . LYS A 1 118 ? -9.598 -1.231 3.388 1.00 84.19 118 LYS A N 1
ATOM 921 C CA . LYS A 1 118 ? -10.096 -1.613 2.052 1.00 84.19 118 LYS A CA 1
ATOM 922 C C . LYS A 1 118 ? -9.138 -1.324 0.884 1.00 84.19 118 LYS A C 1
ATOM 924 O O . LYS A 1 118 ? -9.265 -1.951 -0.154 1.00 84.19 118 LYS A O 1
ATOM 929 N N . TYR A 1 119 ? -8.211 -0.376 1.036 1.00 88.38 119 TYR A N 1
ATOM 930 C CA . TYR A 1 119 ? -7.381 0.131 -0.065 1.00 88.38 119 TYR A CA 1
ATOM 931 C C . TYR A 1 119 ? -5.873 -0.061 0.123 1.00 88.38 119 TYR A C 1
ATOM 933 O O . TYR A 1 119 ? -5.110 0.338 -0.752 1.00 88.38 119 TYR A O 1
ATOM 941 N N . ILE A 1 120 ? -5.401 -0.637 1.237 1.00 90.75 120 ILE A N 1
ATOM 942 C CA . ILE A 1 120 ? -3.945 -0.742 1.458 1.00 90.75 120 ILE A CA 1
ATOM 943 C C . ILE A 1 120 ? -3.276 -1.611 0.400 1.00 90.75 120 ILE A C 1
ATOM 945 O O . ILE A 1 120 ? -2.213 -1.261 -0.089 1.00 90.75 120 ILE A O 1
ATOM 949 N N . THR A 1 121 ? -3.927 -2.694 -0.009 1.00 90.62 121 THR A N 1
ATOM 950 C CA . THR A 1 121 ? -3.430 -3.608 -1.041 1.00 90.62 121 THR A CA 1
ATOM 951 C C . THR A 1 121 ? -3.241 -2.884 -2.372 1.00 90.62 121 THR A C 1
ATOM 953 O O . THR A 1 121 ? -2.159 -2.927 -2.950 1.00 90.62 121 THR A O 1
ATOM 956 N N . GLN A 1 122 ? -4.248 -2.118 -2.796 1.00 93.25 122 GLN A N 1
ATOM 957 C CA . GLN A 1 122 ? -4.204 -1.314 -4.019 1.00 93.25 122 GLN A CA 1
ATOM 958 C C . GLN A 1 122 ? -3.126 -0.228 -3.956 1.00 93.25 122 GLN A C 1
ATOM 960 O O . GLN A 1 122 ? -2.433 0.014 -4.941 1.00 93.25 122 GLN A O 1
ATOM 965 N N . LEU A 1 123 ? -2.944 0.411 -2.796 1.00 94.25 123 LEU A N 1
ATOM 966 C CA . LEU A 1 123 ? -1.887 1.404 -2.602 1.00 94.25 123 LEU A CA 1
ATOM 967 C C . LEU A 1 123 ? -0.495 0.779 -2.726 1.00 94.25 123 LEU A C 1
ATOM 969 O O . LEU A 1 123 ? 0.370 1.365 -3.375 1.00 94.25 123 LEU A O 1
ATOM 973 N N . MET A 1 124 ? -0.283 -0.399 -2.135 1.00 94.31 124 MET A N 1
ATOM 974 C CA . MET A 1 124 ? 0.987 -1.122 -2.236 1.00 94.31 124 MET A CA 1
ATOM 975 C C . MET A 1 124 ? 1.256 -1.549 -3.684 1.00 94.31 124 MET A C 1
ATOM 977 O O . MET A 1 124 ? 2.331 -1.256 -4.204 1.00 94.31 124 MET A O 1
ATOM 981 N N . HIS A 1 125 ? 0.249 -2.091 -4.376 1.00 94.19 125 HIS A N 1
ATOM 982 C CA . HIS A 1 125 ? 0.340 -2.432 -5.798 1.00 94.19 125 HIS A CA 1
ATOM 983 C C . HIS A 1 125 ? 0.698 -1.211 -6.662 1.00 94.19 125 HIS A C 1
ATOM 985 O O . HIS A 1 125 ? 1.649 -1.245 -7.436 1.00 94.19 125 HIS A O 1
ATOM 991 N N . ALA A 1 126 ? 0.029 -0.073 -6.458 1.00 95.75 126 ALA A N 1
ATOM 992 C CA . ALA A 1 126 ? 0.312 1.162 -7.195 1.00 95.75 126 ALA A CA 1
ATOM 993 C C . ALA A 1 126 ? 1.707 1.748 -6.898 1.00 95.75 126 ALA A C 1
ATOM 995 O O . ALA A 1 126 ? 2.257 2.521 -7.690 1.00 95.75 126 ALA A O 1
ATOM 996 N N . VAL A 1 127 ? 2.284 1.464 -5.726 1.00 97.06 127 VAL A N 1
ATOM 997 C CA . VAL A 1 127 ? 3.681 1.807 -5.422 1.00 97.06 127 VAL A CA 1
ATOM 998 C C . VAL A 1 127 ? 4.628 0.898 -6.204 1.00 97.06 127 VAL A C 1
ATOM 1000 O O . VAL A 1 127 ? 5.585 1.397 -6.794 1.00 97.06 127 VAL A O 1
ATOM 1003 N N . GLU A 1 128 ? 4.360 -0.404 -6.237 1.00 95.00 128 GLU A N 1
ATOM 1004 C CA . GLU A 1 128 ? 5.155 -1.385 -6.983 1.00 95.00 128 GLU A CA 1
ATOM 1005 C C . GLU A 1 128 ? 5.134 -1.111 -8.492 1.00 95.00 128 GLU A C 1
ATOM 1007 O O . GLU A 1 128 ? 6.192 -1.050 -9.116 1.00 95.00 128 GLU A O 1
ATOM 1012 N N . GLU A 1 129 ? 3.966 -0.832 -9.071 1.00 93.88 129 GLU A N 1
ATOM 1013 C CA . GLU A 1 129 ? 3.827 -0.457 -10.484 1.00 93.88 129 GLU A CA 1
ATOM 1014 C C . GLU A 1 129 ? 4.634 0.798 -10.835 1.00 93.88 129 GLU A C 1
ATOM 1016 O O . GLU A 1 129 ? 5.317 0.846 -11.860 1.00 93.88 129 GLU A O 1
ATOM 1021 N N . ARG A 1 130 ? 4.602 1.821 -9.969 1.00 95.81 130 ARG A N 1
ATOM 1022 C CA . ARG A 1 130 ? 5.382 3.050 -10.175 1.00 95.81 130 ARG A CA 1
ATOM 1023 C C . ARG A 1 130 ? 6.882 2.798 -10.119 1.00 95.81 130 ARG A C 1
ATOM 1025 O O . ARG A 1 130 ? 7.603 3.389 -10.921 1.00 95.81 130 ARG A O 1
ATOM 1032 N N . LYS A 1 131 ? 7.342 1.932 -9.209 1.00 96.06 131 LYS A N 1
ATOM 1033 C CA . LYS A 1 131 ? 8.751 1.519 -9.137 1.00 96.06 131 LYS A CA 1
ATOM 1034 C C . LYS A 1 131 ? 9.171 0.799 -10.419 1.00 96.06 131 LYS A C 1
ATOM 1036 O O . LYS A 1 131 ? 10.130 1.228 -11.051 1.00 96.06 131 LYS A O 1
ATOM 1041 N N . LYS A 1 132 ? 8.388 -0.187 -10.872 1.00 91.19 132 LYS A N 1
ATOM 1042 C CA . LYS A 1 132 ? 8.635 -0.903 -12.136 1.00 91.19 132 LYS A CA 1
ATOM 1043 C C . LYS A 1 132 ? 8.674 0.039 -13.345 1.00 91.19 132 LYS A C 1
ATOM 1045 O O . LYS A 1 132 ? 9.551 -0.071 -14.197 1.00 91.19 132 LYS A O 1
ATOM 1050 N N . GLU A 1 133 ? 7.750 0.997 -13.441 1.00 93.62 133 GLU A N 1
ATOM 1051 C CA . GLU A 1 133 ? 7.767 1.982 -14.533 1.00 93.62 133 GLU A CA 1
ATOM 1052 C C . GLU A 1 133 ? 8.989 2.906 -14.457 1.00 93.62 133 GLU A C 1
ATOM 1054 O O . GLU A 1 133 ? 9.567 3.238 -15.492 1.00 93.62 133 GLU A O 1
ATOM 1059 N N . GLN A 1 134 ? 9.394 3.332 -13.257 1.00 95.44 134 GLN A N 1
ATOM 1060 C CA . GLN A 1 134 ? 10.599 4.139 -13.079 1.00 95.44 134 GLN A CA 1
ATOM 1061 C C . GLN A 1 134 ? 11.845 3.381 -13.550 1.00 95.44 134 GLN A C 1
ATOM 1063 O O . GLN A 1 134 ? 12.602 3.925 -14.352 1.00 95.44 134 GLN A O 1
ATOM 1068 N N . GLU A 1 135 ? 12.001 2.121 -13.147 1.00 91.31 135 GLU A N 1
ATOM 1069 C CA . GLU A 1 135 ? 13.094 1.256 -13.603 1.00 91.31 135 GLU A CA 1
ATOM 1070 C C . GLU A 1 135 ? 13.089 1.126 -15.135 1.00 91.31 135 GLU A C 1
ATOM 1072 O O . GLU A 1 135 ? 14.106 1.380 -15.781 1.00 91.31 135 GLU A O 1
ATOM 1077 N N . ARG A 1 136 ? 11.918 0.904 -15.757 1.00 90.94 136 ARG A N 1
ATOM 1078 C CA . ARG A 1 136 ? 11.783 0.891 -17.229 1.00 90.94 136 ARG A CA 1
ATOM 1079 C C . ARG A 1 136 ? 12.178 2.218 -17.888 1.00 90.94 136 ARG A C 1
ATOM 1081 O O . ARG A 1 136 ? 12.604 2.229 -19.046 1.00 90.94 136 ARG A O 1
ATOM 1088 N N . ARG A 1 137 ? 11.992 3.366 -17.230 1.00 94.88 137 ARG A N 1
ATOM 1089 C CA . ARG A 1 137 ? 12.456 4.668 -17.750 1.00 94.88 137 ARG A CA 1
ATOM 1090 C C . ARG A 1 137 ? 13.967 4.803 -17.651 1.00 94.88 137 ARG A C 1
ATOM 1092 O O . ARG A 1 137 ? 14.588 5.217 -18.626 1.00 94.88 137 ARG A O 1
ATOM 1099 N N . GLU A 1 138 ? 14.535 4.450 -16.507 1.00 93.06 138 GLU A N 1
ATOM 1100 C CA . GLU A 1 138 ? 15.978 4.484 -16.278 1.00 93.06 138 GLU A CA 1
ATOM 1101 C C . GLU A 1 138 ? 16.704 3.544 -17.245 1.00 93.06 138 GLU A C 1
ATOM 1103 O O . GLU A 1 138 ? 17.676 3.948 -17.872 1.00 93.06 138 GLU A O 1
ATOM 1108 N N . ASP A 1 139 ? 16.165 2.351 -17.491 1.00 88.38 139 ASP A N 1
ATOM 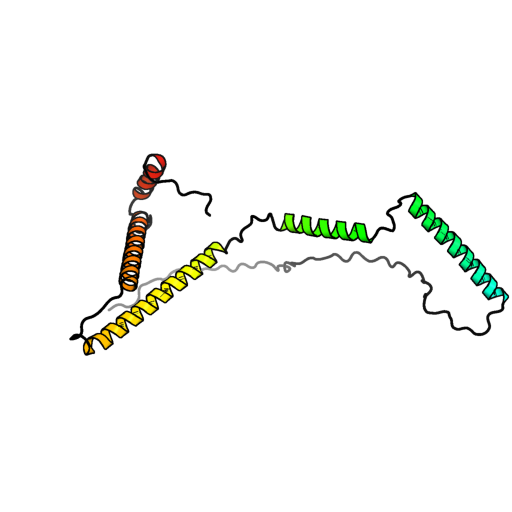1109 C CA . ASP A 1 139 ? 16.712 1.405 -18.463 1.00 88.38 139 ASP A CA 1
ATOM 1110 C C . ASP A 1 139 ? 16.724 1.945 -19.892 1.00 88.38 139 ASP A C 1
ATOM 1112 O O . ASP A 1 139 ? 17.742 1.857 -20.577 1.00 88.38 139 ASP A O 1
ATOM 1116 N N . ARG A 1 140 ? 15.607 2.530 -20.344 1.00 91.81 140 ARG A N 1
ATOM 1117 C CA . ARG A 1 140 ? 15.525 3.163 -21.671 1.00 91.81 140 ARG A CA 1
ATOM 1118 C C . ARG A 1 140 ? 16.498 4.331 -21.788 1.00 91.81 140 ARG A C 1
ATOM 1120 O O . ARG A 1 140 ? 17.088 4.533 -22.846 1.00 91.81 140 ARG A O 1
ATOM 1127 N N . LYS A 1 141 ? 16.679 5.088 -20.703 1.00 95.38 141 LYS A N 1
ATOM 1128 C CA . LYS A 1 141 ? 17.656 6.174 -20.640 1.00 95.38 141 LYS A CA 1
ATOM 1129 C C . LYS A 1 141 ? 19.084 5.633 -20.762 1.00 95.38 141 LYS A C 1
ATOM 1131 O O . LYS A 1 141 ? 19.812 6.102 -21.626 1.00 95.38 141 LYS A O 1
ATOM 1136 N N . ILE A 1 142 ? 19.441 4.607 -19.989 1.00 89.88 142 ILE A N 1
ATOM 1137 C CA . ILE A 1 142 ? 20.769 3.976 -20.021 1.00 89.88 142 ILE A CA 1
ATOM 1138 C C . ILE A 1 142 ? 21.055 3.357 -21.393 1.00 89.88 142 ILE A C 1
ATOM 1140 O O . ILE A 1 142 ? 22.165 3.480 -21.896 1.00 89.88 142 ILE A O 1
ATOM 1144 N N . GLN A 1 143 ? 20.076 2.691 -22.013 1.00 87.75 143 GLN A N 1
ATOM 1145 C CA . GLN A 1 143 ? 20.228 2.147 -23.367 1.00 87.75 143 GLN A CA 1
ATOM 1146 C C . GLN A 1 143 ? 20.512 3.256 -24.376 1.00 87.75 143 GLN A C 1
ATOM 1148 O O . GLN A 1 143 ? 21.477 3.157 -25.122 1.00 87.75 143 GLN A O 1
ATOM 1153 N N . LYS A 1 144 ? 19.741 4.346 -24.329 1.00 93.12 144 LYS A N 1
ATOM 1154 C CA . LYS A 1 144 ? 19.935 5.495 -25.214 1.00 93.12 144 LYS A CA 1
ATOM 1155 C C . LYS A 1 144 ? 21.292 6.179 -25.010 1.00 93.12 144 LYS A C 1
ATOM 1157 O O . LYS A 1 144 ? 21.925 6.568 -25.984 1.00 93.12 144 LYS A O 1
ATOM 1162 N N . GLU A 1 145 ? 21.742 6.319 -23.763 1.00 90.69 145 GLU A N 1
ATOM 1163 C CA . GLU A 1 145 ? 23.075 6.848 -23.433 1.00 90.69 145 GLU A CA 1
ATOM 1164 C C . GLU A 1 145 ? 24.180 5.922 -23.961 1.00 90.69 145 GLU A C 1
ATOM 1166 O O . GLU A 1 145 ? 25.117 6.389 -24.602 1.00 90.69 145 GLU A O 1
ATOM 1171 N N . ARG A 1 146 ? 24.029 4.600 -23.801 1.00 88.06 146 ARG A N 1
ATOM 1172 C CA . ARG A 1 146 ? 24.983 3.614 -24.332 1.00 88.06 146 ARG A CA 1
ATOM 1173 C C . ARG A 1 146 ? 25.001 3.527 -25.847 1.00 88.06 146 ARG A C 1
ATOM 1175 O O . ARG A 1 146 ? 26.056 3.255 -26.394 1.00 88.06 146 ARG A O 1
ATOM 1182 N N . GLU A 1 147 ? 23.873 3.696 -26.524 1.00 87.31 147 GLU A N 1
ATOM 1183 C CA . GLU A 1 147 ? 23.834 3.736 -27.989 1.00 87.31 147 GLU A CA 1
ATOM 1184 C C . GLU A 1 147 ? 24.569 4.980 -28.501 1.00 87.31 147 GLU A C 1
ATOM 1186 O O . GLU A 1 147 ? 25.395 4.867 -29.402 1.00 87.31 147 GLU A O 1
ATOM 1191 N N . ALA A 1 148 ? 24.357 6.135 -27.860 1.00 88.62 148 ALA A N 1
ATOM 1192 C CA . ALA A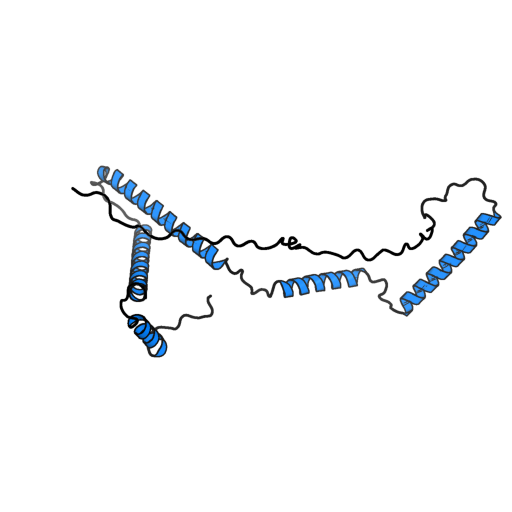 1 148 ? 25.041 7.381 -28.205 1.00 88.62 148 ALA A CA 1
ATOM 1193 C C . ALA A 1 148 ? 26.558 7.342 -27.924 1.00 88.62 148 ALA A C 1
ATOM 1195 O O . ALA A 1 148 ? 27.347 7.847 -28.719 1.00 88.62 148 ALA A O 1
ATOM 1196 N N . GLU A 1 149 ? 26.987 6.741 -26.810 1.00 82.94 149 GLU A N 1
ATOM 1197 C CA . GLU A 1 149 ? 28.412 6.549 -26.492 1.00 82.94 149 GLU A CA 1
ATOM 1198 C C . GLU A 1 149 ? 29.029 5.372 -27.265 1.00 82.94 149 GLU A C 1
ATOM 1200 O O . GLU A 1 149 ? 30.219 5.375 -27.578 1.00 82.94 149 GLU A O 1
ATOM 1205 N N . GLY A 1 150 ? 28.226 4.363 -27.598 1.00 79.19 150 GLY A N 1
ATOM 1206 C CA . GLY A 1 150 ? 28.638 3.140 -28.281 1.00 79.19 150 GLY A CA 1
ATOM 1207 C C . GLY A 1 150 ? 29.168 3.390 -29.688 1.00 79.19 150 GLY A C 1
ATOM 1208 O O . GLY A 1 150 ? 30.076 2.682 -30.116 1.00 79.19 150 GLY A O 1
ATOM 1209 N N . GLU A 1 151 ? 28.703 4.445 -30.364 1.00 76.81 151 GLU A N 1
ATOM 1210 C CA . GLU A 1 151 ? 29.288 4.907 -31.631 1.00 76.81 151 GLU A CA 1
ATOM 1211 C C . GLU A 1 151 ? 30.784 5.251 -31.495 1.00 76.81 151 GLU A C 1
ATOM 1213 O O . GLU A 1 151 ? 31.548 5.072 -32.439 1.00 76.81 151 GLU A O 1
ATOM 1218 N N . GLN A 1 152 ? 31.233 5.688 -30.312 1.00 81.88 152 GLN A N 1
ATOM 1219 C CA . GLN A 1 152 ? 32.628 6.067 -30.046 1.00 81.88 152 GLN A CA 1
ATOM 1220 C C . GLN A 1 152 ? 33.497 4.892 -29.572 1.00 81.88 152 GLN A C 1
ATOM 1222 O O . GLN A 1 152 ? 34.725 4.989 -29.569 1.00 81.88 152 GLN A O 1
ATOM 1227 N N . PHE A 1 153 ? 32.880 3.783 -29.155 1.00 79.69 153 PHE A N 1
ATOM 1228 C CA . PHE A 1 153 ? 33.566 2.634 -28.555 1.00 79.69 153 PHE A CA 1
ATOM 1229 C C . PHE A 1 153 ? 33.236 1.297 -29.233 1.00 79.69 153 PHE A C 1
ATOM 1231 O O . PHE A 1 153 ? 33.497 0.247 -28.649 1.00 79.69 153 PHE A O 1
ATOM 1238 N N . ALA A 1 154 ? 32.720 1.325 -30.466 1.00 83.19 154 ALA A N 1
ATOM 1239 C CA . ALA A 1 154 ? 32.361 0.135 -31.242 1.00 83.19 154 ALA A CA 1
ATOM 1240 C C . ALA A 1 154 ? 33.534 -0.841 -31.454 1.00 83.19 154 ALA A C 1
ATOM 1242 O O . ALA A 1 154 ? 33.328 -2.051 -31.508 1.00 83.19 154 ALA A O 1
ATOM 1243 N N . ASP A 1 155 ? 34.766 -0.327 -31.503 1.00 86.62 155 ASP A N 1
ATOM 1244 C CA . ASP A 1 155 ? 35.981 -1.131 -31.685 1.00 86.62 155 ASP A CA 1
ATOM 1245 C C . ASP A 1 155 ? 36.444 -1.852 -30.402 1.00 86.62 155 ASP A C 1
ATOM 1247 O O . ASP A 1 155 ? 37.421 -2.603 -30.430 1.00 86.62 155 ASP A O 1
ATOM 1251 N N . LYS A 1 156 ? 35.789 -1.621 -29.253 1.00 87.12 156 LYS A N 1
ATOM 1252 C CA . LYS A 1 156 ? 36.163 -2.211 -27.957 1.00 87.12 156 LYS A CA 1
ATOM 1253 C C . LYS A 1 156 ? 35.205 -3.327 -27.551 1.00 87.12 156 LYS A C 1
ATOM 1255 O O . LYS A 1 156 ? 33.999 -3.265 -27.762 1.00 87.12 156 LYS A O 1
ATOM 1260 N N . GLU A 1 157 ? 35.748 -4.343 -26.890 1.00 82.62 157 GLU A N 1
ATOM 1261 C CA . GLU A 1 157 ? 34.976 -5.490 -26.416 1.00 82.62 157 GLU A CA 1
ATOM 1262 C C . GLU A 1 157 ? 34.031 -5.104 -25.259 1.00 82.62 157 GLU A C 1
ATOM 1264 O O . GLU A 1 157 ? 34.448 -4.537 -24.245 1.00 82.62 157 GLU A O 1
ATOM 1269 N N . ALA A 1 158 ? 32.740 -5.429 -25.394 1.00 83.25 158 ALA A N 1
ATOM 1270 C CA . ALA A 1 158 ? 31.721 -5.149 -24.384 1.00 83.25 158 ALA A CA 1
ATOM 1271 C C . ALA A 1 158 ? 31.623 -6.288 -23.355 1.00 83.25 158 ALA A C 1
ATOM 1273 O O . ALA A 1 158 ? 31.054 -7.353 -23.610 1.00 83.25 158 ALA A O 1
ATOM 1274 N N . TYR A 1 159 ? 32.138 -6.051 -22.150 1.00 85.19 159 TYR A N 1
ATOM 1275 C CA . TYR A 1 159 ? 32.102 -7.030 -21.067 1.00 85.19 159 TYR A CA 1
ATOM 1276 C C . TYR A 1 159 ? 30.871 -6.853 -20.181 1.00 85.19 159 TYR A C 1
ATOM 1278 O O . TYR A 1 159 ? 30.721 -5.869 -19.460 1.00 85.19 159 TYR A O 1
ATOM 1286 N N . VAL A 1 160 ? 29.995 -7.856 -20.195 1.00 86.00 160 VAL A N 1
ATOM 1287 C CA . VAL A 1 160 ? 28.800 -7.891 -19.349 1.00 86.00 160 VAL A CA 1
ATOM 1288 C C . VAL A 1 160 ? 29.009 -8.812 -18.147 1.00 86.00 160 VAL A C 1
ATOM 1290 O O . VAL A 1 160 ? 29.244 -10.014 -18.326 1.00 86.00 160 VAL A O 1
ATOM 1293 N N . THR A 1 161 ? 28.844 -8.272 -16.934 1.00 91.75 161 THR A N 1
ATOM 1294 C CA . THR A 1 161 ? 28.922 -9.017 -15.664 1.00 91.75 161 THR A CA 1
ATOM 1295 C C . THR A 1 161 ? 27.785 -10.036 -15.528 1.00 91.75 161 THR A C 1
ATOM 1297 O O . THR A 1 161 ? 26.684 -9.829 -16.041 1.00 91.75 161 THR A O 1
ATOM 1300 N N . SER A 1 162 ? 28.020 -11.147 -14.822 1.00 91.25 162 SER A N 1
ATOM 1301 C CA . SER A 1 162 ? 27.021 -12.213 -14.614 1.00 91.25 162 SER A CA 1
ATOM 1302 C C . SER A 1 162 ? 25.700 -11.692 -14.036 1.00 91.25 162 SER A C 1
ATOM 1304 O O . SER A 1 162 ? 24.635 -12.060 -14.529 1.00 91.25 162 SER A O 1
ATOM 1306 N N . ALA A 1 163 ? 25.771 -10.771 -13.072 1.00 90.06 163 ALA A N 1
ATOM 1307 C CA . ALA A 1 163 ? 24.606 -10.132 -12.461 1.00 90.06 163 ALA A CA 1
ATOM 1308 C C . ALA A 1 163 ? 23.769 -9.325 -13.471 1.00 90.06 163 ALA A C 1
ATOM 1310 O O . ALA A 1 163 ? 22.542 -9.367 -13.436 1.00 90.06 163 ALA A O 1
ATOM 1311 N N . TYR A 1 164 ? 24.404 -8.621 -14.417 1.00 86.69 164 TYR A N 1
ATOM 1312 C CA . TYR A 1 164 ? 23.664 -7.885 -15.449 1.00 86.69 164 TYR A CA 1
ATOM 1313 C C . TYR A 1 164 ? 23.017 -8.826 -16.471 1.00 86.69 164 TYR A C 1
ATOM 1315 O O . TYR A 1 164 ? 21.897 -8.575 -16.912 1.00 86.69 164 TYR A O 1
ATOM 1323 N N . ARG A 1 165 ? 23.671 -9.950 -16.805 1.00 90.81 165 ARG A N 1
ATOM 1324 C CA . ARG A 1 165 ? 23.059 -10.989 -17.656 1.00 90.81 165 ARG A CA 1
ATOM 1325 C C . ARG A 1 165 ? 21.813 -11.586 -17.004 1.00 90.81 165 ARG A C 1
ATOM 1327 O O . ARG A 1 165 ? 20.850 -11.856 -17.710 1.00 90.81 165 ARG A O 1
ATOM 1334 N N . GLN A 1 166 ? 21.830 -11.785 -15.686 1.00 92.75 166 GLN A N 1
ATOM 1335 C CA . GLN A 1 166 ? 20.667 -12.261 -14.932 1.00 92.75 166 GLN A CA 1
ATOM 1336 C C . GLN A 1 166 ? 19.523 -11.244 -14.975 1.00 92.75 166 GLN A C 1
ATOM 1338 O O . GLN A 1 166 ? 18.436 -11.604 -15.408 1.00 92.75 166 GLN A O 1
ATOM 1343 N N . LYS A 1 167 ? 19.789 -9.962 -14.690 1.00 88.00 167 LYS A N 1
ATOM 1344 C CA . LYS A 1 167 ? 18.766 -8.902 -14.776 1.00 88.00 167 LYS A CA 1
ATOM 1345 C C . LYS A 1 167 ? 18.145 -8.752 -16.169 1.00 88.00 167 LYS A C 1
ATOM 1347 O O . LYS A 1 167 ? 16.952 -8.496 -16.292 1.00 88.00 167 LYS A O 1
ATOM 1352 N N . LEU A 1 168 ? 18.941 -8.909 -17.231 1.00 87.19 168 LEU A N 1
ATOM 1353 C CA . LEU A 1 168 ? 18.422 -8.900 -18.603 1.00 87.19 168 LEU A CA 1
ATOM 1354 C C . LEU A 1 168 ? 17.474 -10.075 -18.867 1.00 87.19 168 LEU A C 1
ATOM 1356 O O . LEU A 1 168 ? 16.446 -9.880 -19.509 1.00 87.19 168 LEU A O 1
ATOM 1360 N N . LYS A 1 169 ? 17.809 -11.271 -18.368 1.00 91.12 169 LYS A N 1
ATOM 1361 C CA . LYS A 1 169 ? 16.951 -12.456 -18.488 1.00 91.12 169 LYS A CA 1
ATOM 1362 C C . LYS A 1 169 ? 15.667 -12.306 -17.684 1.00 91.12 169 LYS A C 1
ATOM 1364 O O . LYS A 1 169 ? 14.603 -12.511 -18.244 1.00 91.12 169 LYS A O 1
ATOM 1369 N N . GLU A 1 170 ? 15.760 -11.872 -16.428 1.00 88.06 170 GLU A N 1
ATOM 1370 C CA . GLU A 1 170 ? 14.594 -11.611 -15.572 1.00 88.06 170 GLU A CA 1
ATOM 1371 C C . GLU A 1 170 ? 13.622 -10.640 -16.253 1.00 88.06 170 GLU A C 1
ATOM 1373 O O . GLU A 1 170 ? 12.436 -10.928 -16.368 1.00 88.06 170 GLU A O 1
ATOM 1378 N N . ARG A 1 171 ? 14.137 -9.548 -16.830 1.00 84.75 171 ARG A N 1
ATOM 1379 C CA . ARG A 1 171 ? 13.327 -8.588 -17.593 1.00 84.75 171 ARG A CA 1
ATOM 1380 C C . ARG A 1 171 ? 12.681 -9.200 -18.834 1.00 84.75 171 ARG A C 1
ATOM 1382 O O . ARG A 1 171 ? 11.531 -8.898 -19.136 1.00 84.75 171 ARG A O 1
ATOM 1389 N N . GLN A 1 172 ? 13.420 -10.009 -19.590 1.00 89.25 172 GLN A N 1
ATOM 1390 C CA . GLN A 1 172 ? 12.874 -10.695 -20.763 1.00 89.25 172 GLN A CA 1
ATOM 1391 C C . GLN A 1 172 ? 11.763 -11.668 -20.361 1.00 89.25 172 GLN A C 1
ATOM 1393 O O . GLN A 1 172 ? 10.705 -11.675 -20.985 1.00 89.25 172 GLN A O 1
ATOM 1398 N N . GLU A 1 173 ? 11.968 -12.431 -19.291 1.00 91.75 173 GLU A N 1
ATOM 1399 C CA . GLU A 1 173 ? 10.974 -13.354 -18.748 1.00 91.75 173 GLU A CA 1
ATOM 1400 C C . GLU A 1 173 ? 9.730 -12.624 -18.227 1.00 91.75 173 GLU A C 1
ATOM 1402 O O . GLU A 1 173 ? 8.615 -13.089 -18.457 1.00 91.75 173 GLU A O 1
ATOM 1407 N N . GLU A 1 174 ? 9.888 -11.479 -17.558 1.00 86.69 174 GLU A N 1
ATOM 1408 C CA . GLU A 1 174 ? 8.768 -10.637 -17.121 1.00 86.69 174 GLU A CA 1
ATOM 1409 C C . GLU A 1 174 ? 7.961 -10.109 -18.308 1.00 86.69 174 GLU A C 1
ATOM 1411 O O . GLU A 1 174 ? 6.743 -10.270 -18.331 1.00 86.69 174 GLU A O 1
ATOM 1416 N N . LEU A 1 175 ? 8.626 -9.572 -19.335 1.00 86.88 175 LEU A N 1
ATOM 1417 C CA . LEU A 1 175 ? 7.959 -9.101 -20.551 1.00 86.88 175 LEU A CA 1
ATOM 1418 C C . LEU A 1 175 ? 7.244 -10.236 -21.293 1.00 86.88 175 LEU A C 1
ATOM 1420 O O . LEU A 1 175 ? 6.153 -10.036 -21.819 1.00 86.88 175 LEU A O 1
ATOM 1424 N N . GLU A 1 176 ? 7.828 -11.434 -21.341 1.00 90.44 176 GLU A N 1
ATOM 1425 C CA . GLU A 1 176 ? 7.162 -12.599 -21.924 1.00 90.44 176 GLU A CA 1
ATOM 1426 C C . GLU A 1 176 ? 5.947 -13.044 -21.113 1.00 90.44 176 GLU A C 1
ATOM 1428 O O . GLU A 1 176 ? 4.923 -13.388 -21.704 1.00 90.44 176 GLU A O 1
ATOM 1433 N N . LYS A 1 177 ? 6.034 -13.036 -19.779 1.00 90.19 177 LYS A N 1
ATOM 1434 C CA . LYS A 1 177 ? 4.901 -13.349 -18.899 1.00 90.19 177 LYS A CA 1
ATOM 1435 C C . LYS A 1 177 ? 3.781 -12.328 -19.070 1.00 90.19 177 LYS A C 1
ATOM 1437 O O . LYS A 1 177 ? 2.638 -12.734 -19.263 1.00 90.19 177 LYS A O 1
ATOM 1442 N N . GLU A 1 178 ? 4.104 -11.036 -19.076 1.00 87.12 178 GLU A N 1
ATOM 1443 C CA . GLU A 1 178 ? 3.142 -9.960 -19.337 1.00 87.12 178 GLU A CA 1
ATOM 1444 C C . GLU A 1 178 ? 2.520 -10.098 -20.730 1.00 87.12 178 GLU A C 1
ATOM 1446 O O . GLU A 1 178 ? 1.305 -9.976 -20.871 1.00 87.12 178 GLU A O 1
ATOM 1451 N N . ARG A 1 179 ? 3.314 -10.438 -21.755 1.00 91.50 179 ARG A N 1
ATOM 1452 C CA . ARG A 1 179 ? 2.803 -10.663 -23.113 1.00 91.50 179 ARG A CA 1
ATOM 1453 C C . ARG A 1 179 ? 1.843 -11.848 -23.168 1.00 91.50 179 ARG A C 1
ATOM 1455 O O . ARG A 1 179 ? 0.760 -11.713 -23.724 1.00 91.50 179 ARG A O 1
ATOM 1462 N N . ARG A 1 180 ? 2.199 -12.985 -22.561 1.00 89.31 180 ARG A N 1
ATOM 1463 C CA . ARG A 1 180 ? 1.322 -14.167 -22.494 1.00 89.31 180 ARG A CA 1
ATOM 1464 C C . ARG A 1 180 ? 0.034 -13.863 -21.728 1.00 89.31 180 ARG A C 1
ATOM 1466 O O . ARG A 1 180 ? -1.039 -14.243 -22.180 1.00 89.31 180 ARG A O 1
ATOM 1473 N N . ALA A 1 181 ? 0.124 -13.152 -20.604 1.00 88.31 181 ALA A N 1
ATOM 1474 C CA . ALA A 1 181 ? -1.047 -12.734 -19.838 1.00 88.31 181 ALA A CA 1
ATOM 1475 C C . ALA A 1 181 ? -1.949 -11.795 -20.655 1.00 88.31 181 ALA A C 1
ATOM 1477 O O . ALA A 1 181 ? -3.154 -12.016 -20.715 1.00 88.31 181 ALA A O 1
ATOM 1478 N N . ALA A 1 182 ? -1.369 -10.817 -21.354 1.00 89.06 182 ALA A N 1
ATOM 1479 C CA . ALA A 1 182 ? -2.104 -9.899 -22.219 1.00 89.06 182 ALA A CA 1
ATOM 1480 C C . ALA A 1 182 ? -2.738 -10.606 -23.428 1.00 89.06 182 ALA A C 1
ATOM 1482 O O . ALA A 1 182 ? -3.840 -10.249 -23.837 1.00 89.06 182 ALA A O 1
ATOM 1483 N N . GLU A 1 183 ? -2.075 -11.613 -24.002 1.00 88.62 183 GLU A N 1
ATOM 1484 C CA . GLU A 1 183 ? -2.627 -12.454 -25.071 1.00 88.62 183 GLU A CA 1
ATOM 1485 C C . GLU A 1 183 ? -3.837 -13.259 -24.572 1.00 88.62 183 GLU A C 1
ATOM 1487 O O . GLU A 1 183 ? -4.871 -13.289 -25.241 1.00 88.62 183 GLU A O 1
ATOM 1492 N N . LEU A 1 184 ? -3.743 -13.861 -23.381 1.00 83.94 184 LEU A N 1
ATOM 1493 C CA . LEU A 1 184 ? -4.851 -14.583 -22.751 1.00 83.94 184 LEU A CA 1
ATOM 1494 C C . LEU A 1 184 ? -6.006 -13.646 -22.383 1.00 83.94 184 LEU A C 1
ATOM 1496 O O . LEU A 1 184 ? -7.154 -13.950 -22.700 1.00 83.94 184 LEU A O 1
ATOM 1500 N N . GLU A 1 185 ? -5.719 -12.495 -21.777 1.00 84.50 185 GLU A N 1
ATOM 1501 C CA . GLU A 1 185 ? -6.726 -11.484 -21.447 1.00 84.50 185 GLU A CA 1
ATOM 1502 C C . GLU A 1 185 ? -7.404 -10.962 -22.716 1.00 84.50 185 GLU A C 1
ATOM 1504 O O . GLU A 1 185 ? -8.627 -10.914 -22.788 1.00 84.50 185 GLU A O 1
ATOM 1509 N N . ALA A 1 186 ? -6.638 -10.643 -23.762 1.00 86.44 186 ALA A N 1
ATOM 1510 C CA . ALA A 1 186 ? -7.195 -10.209 -25.038 1.00 86.44 186 ALA A CA 1
ATOM 1511 C C . ALA A 1 186 ? -8.040 -11.300 -25.706 1.00 86.44 186 ALA A C 1
ATOM 1513 O O . ALA A 1 186 ? -9.044 -10.979 -26.342 1.00 86.44 186 ALA A O 1
ATOM 1514 N N . ALA A 1 187 ? -7.653 -12.568 -25.562 1.00 81.38 187 ALA A N 1
ATOM 1515 C CA . ALA A 1 187 ? -8.431 -13.694 -26.052 1.00 81.38 187 ALA A CA 1
ATOM 1516 C C . ALA A 1 187 ? -9.704 -13.933 -25.228 1.00 81.38 187 ALA A C 1
ATOM 1518 O O . ALA A 1 187 ? -10.666 -14.444 -25.790 1.00 81.38 187 ALA A O 1
ATOM 1519 N N . LEU A 1 188 ? -9.731 -13.588 -23.939 1.00 79.31 188 LEU A N 1
ATOM 1520 C CA . LEU A 1 188 ? -10.899 -13.710 -23.053 1.00 79.31 188 LEU A CA 1
ATOM 1521 C C . LEU A 1 188 ? -11.767 -12.440 -23.007 1.00 79.31 188 LEU A C 1
ATOM 1523 O O . LEU A 1 188 ? -12.880 -12.477 -22.484 1.00 79.31 188 LEU A O 1
ATOM 1527 N N . ASP A 1 189 ? -11.287 -11.329 -23.566 1.00 82.00 189 ASP A N 1
ATOM 1528 C CA . ASP A 1 189 ? -11.997 -10.055 -23.596 1.00 82.00 189 ASP A CA 1
ATOM 1529 C C . ASP A 1 189 ? -13.252 -10.142 -24.475 1.00 82.00 189 ASP A C 1
ATOM 1531 O O . ASP A 1 189 ? -13.202 -10.168 -25.710 1.00 82.00 189 ASP A O 1
ATOM 1535 N N . VAL A 1 190 ? -14.405 -10.113 -23.808 1.00 77.81 190 VAL A N 1
ATOM 1536 C CA . VAL A 1 190 ? -15.737 -10.169 -24.419 1.00 77.81 190 VAL A CA 1
ATOM 1537 C C . VAL A 1 190 ? -15.952 -9.044 -25.439 1.00 77.81 190 VAL A C 1
ATOM 1539 O O . VAL A 1 190 ? -16.697 -9.236 -26.393 1.00 77.81 190 VAL A O 1
ATOM 1542 N N . LYS A 1 191 ? -15.289 -7.884 -25.299 1.00 80.69 191 LYS A N 1
ATOM 1543 C CA . LYS A 1 191 ? -15.429 -6.770 -26.258 1.00 80.69 191 LYS A CA 1
ATOM 1544 C C . LYS A 1 191 ? -14.717 -7.022 -27.586 1.00 80.69 191 LYS A C 1
ATOM 1546 O O . LYS A 1 191 ? -15.095 -6.431 -28.595 1.00 80.69 191 LYS A O 1
ATOM 1551 N N . LYS A 1 192 ? -13.668 -7.848 -27.585 1.00 82.38 192 LYS A N 1
ATOM 1552 C CA . LYS A 1 192 ? -12.888 -8.190 -28.786 1.00 82.38 192 LYS A CA 1
ATOM 1553 C C . LYS A 1 192 ? -13.463 -9.405 -29.513 1.00 82.38 192 LYS A C 1
ATOM 1555 O O . LYS A 1 192 ? -13.207 -9.582 -30.703 1.00 82.38 192 LYS A O 1
ATOM 1560 N N . GLN A 1 193 ? -14.246 -10.228 -28.817 1.00 76.38 193 GLN A N 1
ATOM 1561 C CA . GLN A 1 193 ? -14.923 -11.384 -29.393 1.00 76.38 193 GLN A CA 1
ATOM 1562 C C . GLN A 1 193 ? -16.252 -10.992 -30.053 1.00 76.38 193 GLN A C 1
ATOM 1564 O O . GLN A 1 193 ? -16.989 -10.148 -29.555 1.00 76.38 193 GLN A O 1
ATOM 1569 N N . LYS A 1 194 ? -16.569 -11.623 -31.193 1.00 80.44 194 LYS A N 1
ATOM 1570 C CA . LYS A 1 194 ? -17.864 -11.446 -31.877 1.00 80.44 194 LYS A CA 1
ATOM 1571 C C . LYS A 1 194 ? -18.993 -12.232 -31.206 1.00 80.44 194 LYS A C 1
ATOM 1573 O O . LYS A 1 194 ? -20.131 -11.783 -31.238 1.00 80.44 194 LYS A O 1
ATOM 1578 N N . ASP A 1 195 ? -18.653 -13.354 -30.572 1.00 82.12 195 ASP A N 1
ATOM 1579 C CA . ASP A 1 195 ? -19.593 -14.293 -29.964 1.00 82.12 195 ASP A CA 1
ATOM 1580 C C . ASP A 1 195 ? -19.144 -14.667 -28.542 1.00 82.12 195 ASP A C 1
ATOM 1582 O O . ASP A 1 195 ? -17.950 -14.725 -28.253 1.00 82.12 195 ASP A O 1
ATOM 1586 N N . LEU A 1 196 ? -20.096 -15.004 -27.663 1.00 83.56 196 LEU A N 1
ATOM 1587 C CA . LEU A 1 196 ? -19.855 -15.380 -26.256 1.00 83.56 196 LEU A CA 1
ATOM 1588 C C . LEU A 1 196 ? -19.213 -16.775 -26.077 1.00 83.56 196 LEU A C 1
ATOM 1590 O O . LEU A 1 196 ? -19.106 -17.283 -24.961 1.00 83.56 196 LEU A O 1
ATOM 1594 N N . SER A 1 197 ? -18.792 -17.427 -27.162 1.00 82.69 197 SER A N 1
ATOM 1595 C CA . SER A 1 197 ? -18.249 -18.791 -27.150 1.00 82.69 197 SER A CA 1
ATOM 1596 C C . SER A 1 197 ? -16.955 -18.914 -26.338 1.00 82.69 197 SER A C 1
ATOM 1598 O O . SER A 1 197 ? -16.734 -19.943 -25.699 1.00 82.69 197 SER A O 1
ATOM 1600 N N . GLY A 1 198 ? -16.130 -17.862 -26.289 1.00 82.94 198 GLY A N 1
ATOM 1601 C CA . GLY A 1 198 ? -14.922 -17.831 -25.463 1.00 82.94 198 GLY A CA 1
ATOM 1602 C C . GLY A 1 198 ? -15.219 -17.862 -23.966 1.00 82.94 198 GLY A C 1
ATOM 1603 O O . GLY A 1 198 ? -14.557 -18.598 -23.232 1.00 82.94 198 GLY A O 1
ATOM 1604 N N . PHE A 1 199 ? -16.262 -17.146 -23.534 1.00 82.69 199 PHE A N 1
ATOM 1605 C CA . PHE A 1 199 ? -16.761 -17.195 -22.159 1.00 82.69 199 PHE A CA 1
ATOM 1606 C C . PHE A 1 199 ? -17.251 -18.602 -21.799 1.00 82.69 199 PHE A C 1
ATOM 1608 O O . PHE A 1 199 ? -16.845 -19.146 -20.775 1.00 82.69 199 PHE A O 1
ATOM 1615 N N . TYR A 1 200 ? -18.053 -19.235 -22.664 1.00 86.00 200 TYR A N 1
ATOM 1616 C CA . TYR A 1 200 ? -18.541 -20.595 -22.411 1.00 86.00 200 TYR A CA 1
ATOM 1617 C C . TYR A 1 200 ? -17.418 -21.635 -22.400 1.00 86.00 200 TYR A C 1
ATOM 1619 O O . TYR A 1 200 ? -17.442 -22.528 -21.560 1.00 86.00 200 TYR A O 1
ATOM 1627 N N . ARG A 1 201 ? -16.402 -21.503 -23.263 1.00 85.12 201 ARG A N 1
ATOM 1628 C CA . ARG A 1 201 ? -15.204 -22.357 -23.223 1.00 85.12 201 ARG A CA 1
ATOM 1629 C C . ARG A 1 201 ? -14.458 -22.210 -21.898 1.00 85.12 201 ARG A C 1
ATOM 1631 O O . ARG A 1 201 ? -14.053 -23.208 -21.318 1.00 85.12 201 ARG A O 1
ATOM 1638 N N . HIS A 1 202 ? -14.289 -20.981 -21.412 1.00 83.69 202 HIS A N 1
ATOM 1639 C CA . HIS A 1 202 ? -13.614 -20.722 -20.143 1.00 83.69 202 HIS A CA 1
ATOM 1640 C C . HIS A 1 202 ? -14.408 -21.259 -18.944 1.00 83.69 202 HIS A C 1
ATOM 1642 O O . HIS A 1 202 ? -13.841 -21.942 -18.099 1.00 83.69 202 HIS A O 1
ATOM 1648 N N . LEU A 1 203 ? -15.723 -21.032 -18.914 1.00 85.44 203 LEU A N 1
ATOM 1649 C CA . LEU A 1 203 ? -16.614 -21.568 -17.884 1.00 85.44 203 LEU A CA 1
ATOM 1650 C C . LEU A 1 203 ? -16.621 -23.104 -17.880 1.00 85.44 203 LEU A C 1
ATOM 1652 O O . LEU A 1 203 ? -16.610 -23.727 -16.820 1.00 85.44 203 LEU A O 1
ATOM 1656 N N . LEU A 1 204 ? -16.613 -23.727 -19.062 1.00 87.06 204 LEU A N 1
ATOM 1657 C CA . LEU A 1 204 ? -16.525 -25.178 -19.182 1.00 87.06 204 LEU A CA 1
ATOM 1658 C C . LEU A 1 204 ? -15.166 -25.672 -18.666 1.00 87.06 204 LEU A C 1
ATOM 1660 O O . LEU A 1 204 ? -15.118 -26.552 -17.818 1.00 87.06 204 LEU A O 1
ATOM 1664 N N . ASN A 1 205 ? -14.064 -25.035 -19.060 1.00 85.81 205 ASN A N 1
ATOM 1665 C CA . ASN A 1 205 ? -12.732 -25.387 -18.564 1.00 85.81 205 ASN A CA 1
ATOM 1666 C C . ASN A 1 205 ? -12.597 -25.235 -17.040 1.00 85.81 205 ASN A C 1
ATOM 1668 O O . ASN A 1 205 ? -11.940 -26.061 -16.427 1.00 85.81 205 ASN A O 1
ATOM 1672 N N . GLN A 1 206 ? -13.245 -24.245 -16.418 1.00 82.06 206 GLN A N 1
ATOM 1673 C CA . GLN A 1 206 ? -13.269 -24.095 -14.955 1.00 82.06 206 GLN A CA 1
ATOM 1674 C C . GLN A 1 206 ? -14.117 -25.158 -14.242 1.00 82.06 206 GLN A C 1
ATOM 1676 O O . GLN A 1 206 ? -13.866 -25.474 -13.082 1.00 82.06 206 GLN A O 1
ATOM 1681 N N . THR A 1 207 ? -15.169 -25.663 -14.893 1.00 81.12 207 THR A N 1
ATOM 1682 C CA . THR A 1 207 ? -16.123 -26.602 -14.277 1.00 81.12 207 THR A CA 1
ATOM 1683 C C . THR A 1 207 ? -15.755 -28.064 -14.500 1.00 81.12 207 THR A C 1
ATOM 1685 O O . THR A 1 207 ? -16.069 -28.895 -13.651 1.00 81.12 207 THR A O 1
ATOM 1688 N N . VAL A 1 208 ? -15.104 -28.389 -15.621 1.00 77.75 208 VAL A N 1
ATOM 1689 C CA . VAL A 1 208 ? -14.755 -29.768 -16.001 1.00 77.75 208 VAL A CA 1
ATOM 1690 C C . VAL A 1 208 ? -13.272 -29.988 -16.351 1.00 77.75 208 VAL A C 1
ATOM 1692 O O . VAL A 1 208 ? -12.907 -31.133 -16.604 1.00 77.75 208 VAL A O 1
ATOM 1695 N N . GLY A 1 209 ? -12.411 -28.958 -16.377 1.00 64.25 209 GLY A N 1
ATOM 1696 C CA . GLY A 1 209 ? -11.015 -29.038 -16.856 1.00 64.25 209 GLY A CA 1
ATOM 1697 C C . GLY A 1 209 ? -9.929 -28.500 -15.899 1.00 64.25 209 GLY A C 1
ATOM 1698 O O . GLY A 1 209 ? -10.221 -27.970 -14.837 1.00 64.25 209 GLY A O 1
ATOM 1699 N N . GLU A 1 210 ? -8.661 -28.670 -16.306 1.00 62.41 210 GLU A N 1
ATOM 1700 C CA . GLU A 1 210 ? -7.388 -28.595 -15.543 1.00 62.41 210 GLU A CA 1
ATOM 1701 C C . GLU A 1 210 ? -6.981 -27.240 -14.915 1.00 62.41 210 GLU A C 1
ATOM 1703 O O . GLU A 1 210 ? -5.915 -27.154 -14.304 1.00 62.41 210 GLU A O 1
ATOM 1708 N N . GLU A 1 211 ? -7.779 -26.177 -15.043 1.00 64.75 211 GLU A N 1
ATOM 1709 C CA . GLU A 1 211 ? -7.397 -24.855 -14.522 1.00 64.75 211 GLU A CA 1
ATOM 1710 C C . GLU A 1 211 ? -7.802 -24.712 -13.043 1.00 64.75 211 GLU A C 1
ATOM 1712 O O . GLU A 1 211 ? -8.988 -24.843 -12.717 1.00 64.75 211 GLU A O 1
ATOM 1717 N N . PRO A 1 212 ? -6.853 -24.439 -12.125 1.00 63.78 212 PRO A N 1
ATOM 1718 C CA . PRO A 1 212 ? -7.162 -24.281 -10.712 1.00 63.78 212 PRO A CA 1
ATOM 1719 C C . PRO A 1 212 ? -8.084 -23.076 -10.507 1.00 63.78 212 PRO A C 1
ATOM 1721 O O . PRO A 1 212 ? -7.823 -21.975 -10.995 1.00 63.78 212 PRO A O 1
ATOM 1724 N N . LEU A 1 213 ? -9.174 -23.288 -9.764 1.00 60.94 213 LEU A N 1
ATOM 1725 C CA . LEU A 1 213 ? -10.077 -22.209 -9.377 1.00 60.94 213 LEU A CA 1
ATOM 1726 C C . LEU A 1 213 ? -9.281 -21.131 -8.623 1.00 60.94 213 LEU A C 1
ATOM 1728 O O . LEU A 1 213 ? -8.540 -21.476 -7.699 1.00 60.94 213 LEU A O 1
ATOM 1732 N N . PRO A 1 214 ? -9.433 -19.842 -8.972 1.00 64.50 214 PRO A N 1
ATOM 1733 C CA . PRO A 1 214 ? -8.792 -18.780 -8.216 1.00 64.50 214 PRO A CA 1
ATOM 1734 C C . PRO A 1 214 ? -9.326 -18.792 -6.779 1.00 64.50 214 PRO A C 1
ATOM 1736 O O . PRO A 1 214 ? -10.542 -18.782 -6.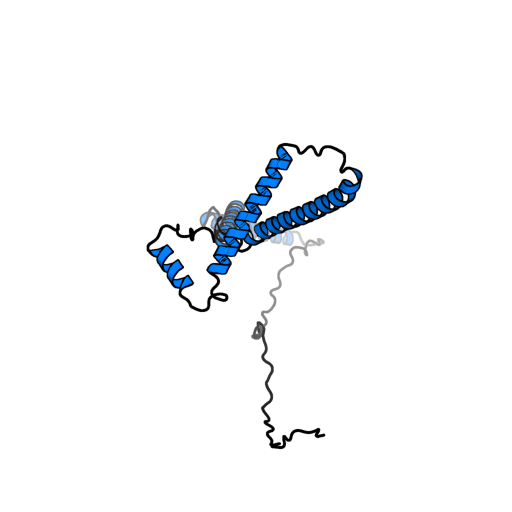555 1.00 64.50 214 PRO A O 1
ATOM 1739 N N . ASP A 1 215 ? -8.410 -18.833 -5.810 1.00 62.66 215 ASP A N 1
ATOM 1740 C CA . ASP A 1 215 ? -8.735 -18.824 -4.386 1.00 62.66 215 ASP A CA 1
ATOM 1741 C C . ASP A 1 215 ? -9.496 -17.539 -4.039 1.00 62.66 215 ASP A C 1
ATOM 1743 O O . ASP A 1 215 ? -8.954 -16.439 -4.017 1.00 62.66 215 ASP A O 1
ATOM 1747 N N . ARG A 1 216 ? -10.789 -17.675 -3.729 1.00 59.81 216 ARG A N 1
ATOM 1748 C CA . ARG A 1 216 ? -11.694 -16.552 -3.404 1.00 59.81 216 ARG A CA 1
ATOM 1749 C C . ARG A 1 216 ? -11.402 -15.893 -2.048 1.00 59.81 216 ARG A C 1
ATOM 1751 O O . ARG A 1 216 ? -12.190 -15.080 -1.577 1.00 59.81 216 ARG A O 1
ATOM 1758 N N . SER A 1 217 ? -10.327 -16.301 -1.381 1.00 60.41 217 SER A N 1
ATOM 1759 C CA . SER A 1 217 ? -9.905 -15.822 -0.063 1.00 60.41 217 SER A CA 1
ATOM 1760 C C . SER A 1 217 ? -8.911 -14.658 -0.135 1.00 60.41 217 SER A C 1
ATOM 1762 O O . SER A 1 217 ? -8.579 -14.093 0.908 1.00 60.41 217 SER A O 1
ATOM 1764 N N . THR A 1 218 ? -8.437 -14.297 -1.333 1.00 54.88 218 THR A N 1
ATOM 1765 C CA . THR A 1 218 ? -7.389 -13.282 -1.538 1.00 54.88 218 THR A CA 1
ATOM 1766 C C . THR A 1 218 ? -7.883 -11.935 -2.081 1.00 54.88 218 THR A C 1
ATOM 1768 O O . THR A 1 218 ? -7.056 -11.168 -2.569 1.00 54.88 218 THR A O 1
ATOM 1771 N N . ASP A 1 219 ? -9.181 -11.631 -1.973 1.00 43.19 219 ASP A N 1
ATOM 1772 C CA . ASP A 1 219 ? -9.754 -10.303 -2.278 1.00 43.19 219 ASP A CA 1
ATOM 1773 C C . ASP A 1 219 ? -9.948 -9.434 -1.019 1.00 43.19 219 ASP A C 1
ATOM 1775 O O . ASP A 1 219 ? -10.475 -9.945 -0.000 1.00 43.19 219 ASP A O 1
#

pLDDT: mean 76.58, std 16.69, range [32.44, 97.06]

Sequence (219 aa):
RICATRFSHCAEKEEKKMAASGGKQYGLIIPQKSASKSAPLSRPSIFGDDSDDERSVGESLQKEAIKKKMMKQTRLEMQKALEQDSSVYEYDSVYDDIQKQRLESNKKLLGGADRKPKYITQLMHAVEERKKEQERREDRKIQKEREAEGEQFADKEAYVTSAYRQKLKERQEELEKERRAAELEAALDVKKQKDLSGFYRHLLNQTVGEEPLPDRSTD

Secondary structure (DSSP, 8-state):
--------------------------S----------PPPP-PPPTTS----S---HHHHHHHHHHHHHHHHHHHHHHHHHHHH-TTTT-HHHHHHHHHHHHHHHHHHHTT-TT---TTHHHHHHHHHHHHHHHHHHHHHHHHHHHHHHHHHHTTS-----HHHHHHHHHHHHHHHHHHHHHHHHHHH-TTT-SSTHHHHHHHHHHHHSSPPPP-TT--

Radius of gyration: 43.88 Å; chains: 1; bounding box: 83×72×130 Å

Foldseek 3Di:
DDDDDDDDDDDDDDDDDDDDDDDDDDDDDDPPDDDDDDDDDDDDDPPPPPPDDDDDPVVVVVVVVVVVVVVVVVVVVVVVQCVVPVCSPVVVVVVVVVVVVVVVVVCVVVPHPPPDPPCPVVVVVVVVVVVVVVVVVVVVVVVVVCVVCCVVVVVPDDDDDPVNVVVVVVVVVVVVVVVVVVVVCCQLDPVNDPDCVSVVVVVCCPVPHDDDDPDPPPD